Protein AF-A0A5K3F805-F1 (afdb_monomer_lite)

pLDDT: mean 70.62, std 20.14, range [35.72, 97.75]

Radius of gyration: 38.22 Å; chains: 1; bounding box: 56×126×82 Å

InterPro domains:
  IPR011598 Myc-type, basic helix-loop-helix (bHLH) domain [PF00010] (44-95)
  IPR011598 Myc-type, basic helix-loop-helix (bHLH) domain [PS50888] (43-98)
  IPR011598 Myc-type, basic helix-loop-helix (bHLH) domain [SM00353] (49-104)
  IPR036638 Helix-loop-helix DNA-binding domain superfamily [G3DSA:4.10.280.10] (37-101)
  IPR036638 Helix-loop-helix DNA-binding domain superfamily [SSF47459] (42-98)
  IPR050370 Hairy and Enhancer of Split/HEY-related [PTHR10985] (42-199)

Sequence (206 aa):
MTQKQEPVPMRPYCGSHPRQCIDQNPLRGRMRIRNGTDDSSRLRKITKPLMEKKRRERINMALEALKRFVAEPILKEGAQKLEKADILDLTVKYVYSCARRNSTAAATWPSQAPWLSFLAGYAACEANLHSLLVAAAGASRPQAGLSPREMSLLVALDGRKNAAATSFLAALAAPSTSQTTPPAAHLQSEGEPTHPPQPPRVWRPW

Secondary structure (DSSP, 8-state):
-----------------------------------TTHHHHHHHHHHHHHHHHHHHHHHHHHHHHHIIIIIHHHHTTSGGG--HHHHHHHHHHHHHHHHHHGGGT--SSTTS-HHHHHHHHHHHHHHHHHHHHHHHHHHH-TT----HHHHHHHHHHHHHHHHHHHHHHHHHHS---------------------PPPPP------

Foldseek 3Di:
DDDDDDDDDDDDDDDDDDDDDDDDDPPPPPDDDDDDDVVVVVCCVPVVVVVVVVVVVVVVVVLVVLLVVQVCVPPVVCSVVDDSVRSVVSSVVVVVVVCVVCVVVNPPDPPPDPLVVVLVVLVVVLVVLLVVQQVVCCVVPVPDDHDPVSVVVSVVSVVVSVVVSVVVVVVVVPPPPPPPDDPPDDDDDDDDDDDDDDDDDDDDDD

Organism: Mesocestoides corti (NCBI:txid53468)

Structure (mmCIF, N/CA/C/O backbone):
data_AF-A0A5K3F805-F1
#
_entry.id   AF-A0A5K3F805-F1
#
loop_
_atom_site.group_PDB
_atom_site.id
_atom_site.type_symbol
_atom_site.label_atom_id
_atom_site.label_alt_id
_atom_site.label_comp_id
_atom_site.label_asym_id
_atom_site.label_entity_id
_atom_site.label_seq_id
_atom_site.pdbx_PDB_ins_code
_atom_site.Cartn_x
_atom_site.Cartn_y
_atom_site.Cartn_z
_atom_site.occupancy
_atom_site.B_iso_or_equiv
_atom_site.auth_seq_id
_atom_site.auth_comp_id
_atom_site.auth_asym_id
_atom_site.auth_atom_id
_atom_site.pdbx_PDB_model_num
ATOM 1 N N . MET A 1 1 ? 27.949 -83.414 -43.153 1.00 38.84 1 MET A N 1
ATOM 2 C CA . MET A 1 1 ? 28.903 -83.690 -42.061 1.00 38.84 1 MET A CA 1
ATOM 3 C C . MET A 1 1 ? 28.488 -82.885 -40.847 1.00 38.84 1 MET A C 1
ATOM 5 O O . MET A 1 1 ? 28.142 -81.720 -40.963 1.00 38.84 1 MET A O 1
ATOM 9 N N . THR A 1 2 ? 28.403 -83.594 -39.736 1.00 40.25 2 THR A N 1
ATOM 10 C CA . THR A 1 2 ? 27.930 -83.229 -38.399 1.00 40.25 2 THR A CA 1
ATOM 11 C C . THR A 1 2 ? 28.841 -82.250 -37.655 1.00 40.25 2 THR A C 1
ATOM 13 O O . THR A 1 2 ? 30.053 -82.395 -37.767 1.00 40.25 2 THR A O 1
ATOM 16 N N . GLN A 1 3 ? 28.247 -81.394 -36.812 1.00 44.69 3 GLN A N 1
ATOM 17 C CA . GLN A 1 3 ? 28.584 -81.081 -35.397 1.00 44.69 3 GLN A CA 1
ATOM 18 C C . GLN A 1 3 ? 28.165 -79.625 -35.104 1.00 44.69 3 GLN A C 1
ATOM 20 O O . GLN A 1 3 ? 28.639 -78.713 -35.762 1.00 44.69 3 GLN A O 1
ATOM 25 N N . LYS A 1 4 ? 27.136 -79.329 -34.298 1.00 46.50 4 LYS A N 1
ATOM 26 C CA . LYS A 1 4 ? 26.897 -79.626 -32.868 1.00 46.50 4 LYS A CA 1
ATOM 27 C C . LYS A 1 4 ? 27.849 -78.838 -31.957 1.00 46.50 4 LYS A C 1
ATOM 29 O O . LYS A 1 4 ? 28.962 -79.300 -31.743 1.00 46.50 4 LYS A O 1
ATOM 34 N N . GLN A 1 5 ? 27.360 -77.732 -31.377 1.00 42.44 5 GLN A N 1
ATOM 35 C CA . GLN A 1 5 ? 27.497 -77.426 -29.939 1.00 42.44 5 GLN A CA 1
ATOM 36 C C . GLN A 1 5 ? 26.723 -76.159 -29.511 1.00 42.44 5 GLN A C 1
ATOM 38 O O . GLN A 1 5 ? 27.076 -75.037 -29.854 1.00 42.44 5 GLN A O 1
ATOM 43 N N . GLU A 1 6 ? 25.655 -76.399 -28.747 1.00 43.28 6 GLU A N 1
ATOM 44 C CA . GLU A 1 6 ? 25.138 -75.574 -27.636 1.00 43.28 6 GLU A CA 1
ATOM 45 C C . GLU A 1 6 ? 26.118 -75.646 -26.426 1.00 43.28 6 GLU A C 1
ATOM 47 O O . GLU A 1 6 ? 26.941 -76.570 -26.450 1.00 43.28 6 GLU A O 1
ATOM 52 N N . PRO A 1 7 ? 26.071 -74.787 -25.363 1.00 53.38 7 PRO A N 1
ATOM 53 C CA . PRO A 1 7 ? 24.845 -74.429 -24.625 1.00 53.38 7 PRO A CA 1
ATOM 54 C C . PRO A 1 7 ? 24.727 -73.013 -23.996 1.00 53.38 7 PRO A C 1
ATOM 56 O O . PRO A 1 7 ? 25.649 -72.204 -23.941 1.00 53.38 7 PRO A O 1
ATOM 59 N N . VAL A 1 8 ? 23.511 -72.786 -23.492 1.00 54.72 8 VAL A N 1
ATOM 60 C CA . VAL A 1 8 ? 22.912 -71.641 -22.777 1.00 54.72 8 VAL A CA 1
ATOM 61 C C . VAL A 1 8 ? 23.551 -71.385 -21.393 1.00 54.72 8 VAL A C 1
ATOM 63 O O . VAL A 1 8 ? 23.964 -72.332 -20.724 1.00 54.72 8 VAL A O 1
ATOM 66 N N . PRO A 1 9 ? 23.548 -70.130 -20.894 1.00 50.88 9 PRO A N 1
ATOM 67 C CA . PRO A 1 9 ? 22.751 -69.855 -19.695 1.00 50.88 9 PRO A CA 1
ATOM 68 C C . PRO A 1 9 ? 21.932 -68.556 -19.787 1.00 50.88 9 PRO A C 1
ATOM 70 O O . PRO A 1 9 ? 22.240 -67.611 -20.507 1.00 50.88 9 PRO A O 1
ATOM 73 N N . MET A 1 10 ? 20.832 -68.558 -19.044 1.00 48.97 10 MET A N 1
ATOM 74 C CA . MET A 1 10 ? 19.689 -67.656 -19.140 1.00 48.97 10 MET A CA 1
ATOM 75 C C . MET A 1 10 ? 19.654 -66.680 -17.946 1.00 48.97 10 MET A C 1
ATOM 77 O O . MET A 1 10 ? 19.945 -67.104 -16.828 1.00 48.97 10 MET A O 1
ATOM 81 N N . ARG A 1 11 ? 19.121 -65.465 -18.201 1.00 45.91 11 ARG A N 1
ATOM 82 C CA . ARG A 1 11 ? 18.519 -64.436 -17.292 1.00 45.91 11 ARG A CA 1
ATOM 83 C C . ARG A 1 11 ? 19.427 -63.293 -16.772 1.00 45.91 11 ARG A C 1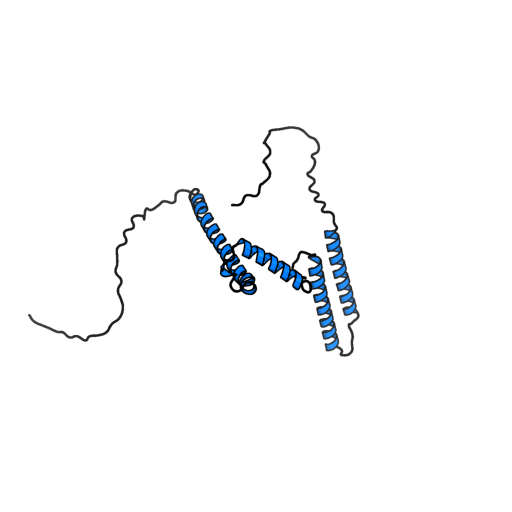
ATOM 85 O O . ARG A 1 11 ? 20.625 -63.513 -16.657 1.00 45.91 11 ARG A O 1
ATOM 92 N N . PRO A 1 12 ? 18.876 -62.126 -16.326 1.00 47.75 12 PRO A N 1
ATOM 93 C CA . PRO A 1 12 ? 17.517 -61.549 -16.481 1.00 47.75 12 PRO A CA 1
ATOM 94 C C . PRO A 1 12 ? 17.460 -60.059 -16.957 1.00 47.75 12 PRO A C 1
ATOM 96 O O . PRO A 1 12 ? 18.369 -59.279 -16.722 1.00 47.75 12 PRO A O 1
ATOM 99 N N . TYR A 1 13 ? 16.323 -59.690 -17.570 1.00 43.56 13 TYR A N 1
ATOM 100 C CA . TYR A 1 13 ? 15.553 -58.418 -17.524 1.00 43.56 13 TYR A CA 1
ATOM 101 C C . TYR A 1 13 ? 16.252 -57.041 -17.358 1.00 43.56 13 TYR A C 1
ATOM 103 O O . TYR A 1 13 ? 16.836 -56.784 -16.314 1.00 43.56 13 TYR A O 1
ATOM 111 N N . CYS A 1 14 ? 16.014 -56.091 -18.284 1.00 39.03 14 CYS A N 1
ATOM 112 C CA . CYS A 1 14 ? 15.266 -54.825 -18.060 1.00 39.03 14 CYS A CA 1
ATOM 113 C C . CYS A 1 14 ? 15.303 -53.916 -19.316 1.00 39.03 14 CYS A C 1
ATOM 115 O O . CYS A 1 14 ? 16.359 -53.771 -19.923 1.00 39.03 14 CYS A O 1
ATOM 117 N N . GLY A 1 15 ? 14.194 -53.242 -19.662 1.00 38.91 15 GLY A N 1
ATOM 118 C CA . GLY A 1 15 ? 14.249 -51.983 -20.435 1.00 38.91 15 GLY A CA 1
ATOM 119 C C . GLY A 1 15 ? 13.572 -51.933 -21.815 1.00 38.91 15 GLY A C 1
ATOM 120 O O . GLY A 1 15 ? 14.238 -51.821 -22.833 1.00 38.91 15 GLY A O 1
ATOM 121 N N . SER A 1 16 ? 12.240 -51.973 -21.820 1.00 44.97 16 SER A N 1
ATOM 122 C CA . SER A 1 16 ? 11.324 -51.059 -22.536 1.00 44.97 16 SER A CA 1
ATOM 123 C C . SER A 1 16 ? 11.685 -50.506 -23.939 1.00 44.97 16 SER A C 1
ATOM 125 O O . SER A 1 16 ? 12.536 -49.635 -24.094 1.00 44.97 16 SER A O 1
ATOM 127 N N . HIS A 1 17 ? 10.885 -50.906 -24.938 1.00 48.09 17 HIS A N 1
ATOM 128 C CA . HIS A 1 17 ? 10.713 -50.280 -26.265 1.00 48.09 17 HIS A CA 1
ATOM 129 C C . HIS A 1 17 ? 10.427 -48.760 -26.223 1.00 48.09 17 HIS A C 1
ATOM 131 O O . HIS A 1 17 ? 9.827 -48.276 -25.262 1.00 48.09 17 HIS A O 1
ATOM 137 N N . PRO A 1 18 ? 10.692 -48.030 -27.329 1.00 48.59 18 PRO A N 1
ATOM 138 C CA . PRO A 1 18 ? 9.558 -47.629 -28.172 1.00 48.59 18 PRO A CA 1
ATOM 139 C C . PRO A 1 18 ? 9.809 -47.642 -29.694 1.00 48.59 18 PRO A C 1
ATOM 141 O O . PRO A 1 18 ? 10.924 -47.557 -30.202 1.00 48.59 18 PRO A O 1
ATOM 144 N N . ARG A 1 19 ? 8.681 -47.757 -30.398 1.00 40.97 19 ARG A N 1
ATOM 145 C CA . ARG A 1 19 ? 8.472 -47.860 -31.845 1.00 40.97 19 ARG A CA 1
ATOM 146 C C . ARG A 1 19 ? 8.862 -46.594 -32.619 1.00 40.97 19 ARG A C 1
ATOM 148 O O . ARG A 1 19 ? 8.491 -45.491 -32.230 1.00 40.97 19 ARG A O 1
ATOM 155 N N . GLN A 1 20 ? 9.473 -46.785 -33.790 1.00 42.00 20 GLN A N 1
ATOM 156 C CA . GLN A 1 20 ? 9.472 -45.817 -34.891 1.00 42.00 20 GLN A CA 1
ATOM 157 C C . GLN A 1 20 ? 8.111 -45.866 -35.602 1.00 42.00 20 GLN A C 1
ATOM 159 O O . GLN A 1 20 ? 7.812 -46.826 -36.310 1.00 42.00 20 GLN A O 1
ATOM 164 N N . CYS A 1 21 ? 7.294 -44.829 -35.416 1.00 40.47 21 CYS A N 1
ATOM 165 C CA . CYS A 1 21 ? 6.228 -44.480 -36.349 1.00 40.47 21 CYS A CA 1
ATOM 166 C C . CYS A 1 21 ? 6.719 -43.308 -37.201 1.00 40.47 21 CYS A C 1
ATOM 168 O O . CYS A 1 21 ? 7.140 -42.277 -36.682 1.00 40.47 21 CYS A O 1
ATOM 170 N N . ILE A 1 22 ? 6.698 -43.528 -38.511 1.00 47.19 22 ILE A N 1
ATOM 171 C CA . ILE A 1 22 ? 7.026 -42.580 -39.571 1.00 47.19 22 ILE A CA 1
ATOM 172 C C . ILE A 1 22 ? 5.955 -41.483 -39.557 1.00 47.19 22 ILE A C 1
ATOM 174 O O . ILE A 1 22 ? 4.785 -41.752 -39.823 1.00 47.19 22 ILE A O 1
ATOM 178 N N . ASP A 1 23 ? 6.360 -40.267 -39.198 1.00 44.81 23 ASP A N 1
ATOM 179 C CA . ASP A 1 23 ? 5.501 -39.085 -39.155 1.00 44.81 23 ASP A CA 1
ATOM 180 C C . ASP A 1 23 ? 5.283 -38.551 -40.580 1.00 44.81 23 ASP A C 1
ATOM 182 O O . ASP A 1 23 ? 6.214 -38.111 -41.264 1.00 44.81 23 ASP A O 1
ATOM 186 N N . GLN A 1 24 ? 4.036 -38.635 -41.043 1.00 47.47 24 GLN A N 1
ATOM 187 C CA . GLN A 1 24 ? 3.550 -37.892 -42.195 1.00 47.47 24 GLN A CA 1
ATOM 188 C C . GLN A 1 24 ? 3.343 -36.431 -41.780 1.00 47.47 24 GLN A C 1
ATOM 190 O O . GLN A 1 24 ? 2.307 -36.085 -41.218 1.00 47.47 24 GLN A O 1
ATOM 195 N N . ASN A 1 25 ? 4.268 -35.543 -42.150 1.00 43.31 25 ASN A N 1
ATOM 196 C CA . ASN A 1 25 ? 3.963 -34.114 -42.198 1.00 43.31 25 ASN A CA 1
ATOM 197 C C . ASN A 1 25 ? 4.494 -33.462 -43.493 1.00 43.31 25 ASN A C 1
ATOM 199 O O . ASN A 1 25 ? 5.694 -33.192 -43.607 1.00 43.31 25 ASN A O 1
ATOM 203 N N . PRO A 1 26 ? 3.625 -33.189 -44.488 1.00 50.78 26 PRO A N 1
ATOM 204 C CA . PRO A 1 26 ? 4.018 -32.704 -45.810 1.00 50.78 26 PRO A CA 1
ATOM 205 C C . PRO A 1 26 ? 4.204 -31.174 -45.894 1.00 50.78 26 PRO A C 1
ATOM 207 O O . PRO A 1 26 ? 3.938 -30.581 -46.935 1.00 50.78 26 PRO A O 1
ATOM 210 N N . LEU A 1 27 ? 4.692 -30.504 -44.841 1.00 49.94 27 LEU A N 1
ATOM 211 C CA . LEU A 1 27 ? 4.903 -29.043 -44.846 1.00 49.94 27 LEU A CA 1
ATOM 212 C C . LEU A 1 27 ? 6.337 -28.595 -44.512 1.00 49.94 27 LEU A C 1
ATOM 214 O O . LEU A 1 27 ? 6.554 -27.484 -44.033 1.00 49.94 27 LEU A O 1
ATOM 218 N N . ARG A 1 28 ? 7.358 -29.383 -44.878 1.00 52.44 28 ARG A N 1
ATOM 219 C CA . ARG A 1 28 ? 8.703 -28.828 -45.153 1.00 52.44 28 ARG A CA 1
ATOM 220 C C . ARG A 1 28 ? 8.775 -28.281 -46.581 1.00 52.44 28 ARG A C 1
ATOM 222 O O . ARG A 1 28 ? 9.604 -28.679 -47.393 1.00 52.44 28 ARG A O 1
ATOM 229 N N . GLY A 1 29 ? 7.906 -27.318 -46.875 1.00 42.56 29 GLY A N 1
ATOM 230 C CA . GLY A 1 29 ? 8.087 -26.410 -47.999 1.00 42.56 29 GLY A CA 1
ATOM 231 C C . GLY A 1 29 ? 9.159 -25.394 -47.623 1.00 42.56 29 GLY A C 1
ATOM 232 O O . GLY A 1 29 ? 8.954 -24.560 -46.747 1.00 42.56 29 GLY A O 1
ATOM 233 N N . ARG A 1 30 ? 10.329 -25.483 -48.258 1.00 56.75 30 ARG A N 1
ATOM 234 C CA . ARG A 1 30 ? 11.439 -24.531 -48.127 1.00 56.75 30 ARG A CA 1
ATOM 235 C C . ARG A 1 30 ? 10.973 -23.133 -48.554 1.00 56.75 30 ARG A C 1
ATOM 237 O O . ARG A 1 30 ? 11.088 -22.762 -49.720 1.00 56.75 30 ARG A O 1
ATOM 244 N N . MET A 1 31 ? 10.432 -22.354 -47.623 1.00 43.72 31 MET A N 1
ATOM 245 C CA . MET A 1 31 ? 10.022 -20.980 -47.884 1.00 43.72 31 MET A CA 1
ATOM 246 C C . MET A 1 31 ? 11.282 -20.113 -47.886 1.00 43.72 31 MET A C 1
ATOM 248 O O . MET A 1 31 ? 11.883 -19.846 -46.848 1.00 43.72 31 MET A O 1
ATOM 252 N N . ARG A 1 32 ? 11.734 -19.721 -49.085 1.00 52.59 32 ARG A N 1
ATOM 253 C CA . ARG A 1 32 ? 12.699 -18.627 -49.236 1.00 52.59 32 ARG A CA 1
ATOM 254 C C . ARG A 1 32 ? 12.107 -17.409 -48.529 1.00 52.59 32 ARG A C 1
ATOM 256 O O . ARG A 1 32 ? 11.051 -16.934 -48.946 1.00 52.59 32 ARG A O 1
ATOM 263 N N . ILE A 1 33 ? 12.774 -16.924 -47.483 1.00 57.56 33 ILE A N 1
ATOM 264 C CA . ILE A 1 33 ? 12.421 -15.672 -46.812 1.00 57.56 33 ILE A CA 1
ATOM 265 C C . ILE A 1 33 ? 12.528 -14.556 -47.854 1.00 57.56 33 ILE A C 1
ATOM 267 O O . ILE A 1 33 ? 13.618 -14.220 -48.313 1.00 57.56 33 ILE A O 1
ATOM 271 N N . ARG A 1 34 ? 11.376 -14.041 -48.290 1.00 52.78 34 ARG A N 1
ATOM 272 C CA . ARG A 1 34 ? 11.258 -12.917 -49.221 1.00 52.78 34 ARG A CA 1
ATOM 273 C C . ARG A 1 34 ? 10.752 -11.714 -48.415 1.00 52.78 34 ARG A C 1
ATOM 275 O O . ARG A 1 34 ? 9.631 -11.738 -47.929 1.00 52.78 34 ARG A O 1
ATOM 282 N N . ASN A 1 35 ? 11.618 -10.712 -48.260 1.00 45.97 35 ASN A N 1
ATOM 283 C CA . ASN A 1 35 ? 11.386 -9.313 -47.864 1.00 45.97 35 ASN A CA 1
ATOM 284 C C . ASN A 1 35 ? 10.385 -8.995 -46.720 1.00 45.97 35 ASN A C 1
ATOM 286 O O . ASN A 1 35 ? 9.222 -8.677 -46.940 1.00 45.97 35 ASN A O 1
ATOM 290 N N . GLY A 1 36 ? 10.901 -8.912 -45.490 1.00 55.03 36 GLY A N 1
ATOM 291 C CA . GLY A 1 36 ? 11.150 -7.631 -44.799 1.00 55.03 36 GLY A CA 1
ATOM 292 C C . GLY A 1 36 ? 10.010 -6.765 -44.234 1.00 55.03 36 GLY A C 1
ATOM 293 O O . GLY A 1 36 ? 10.309 -5.935 -43.380 1.00 55.03 36 GLY A O 1
ATOM 294 N N . THR A 1 37 ? 8.737 -6.904 -44.624 1.00 59.44 37 THR A N 1
ATOM 295 C CA . THR A 1 37 ? 7.692 -5.953 -44.153 1.00 59.44 37 THR A CA 1
ATOM 296 C C . THR A 1 37 ? 6.367 -6.579 -43.697 1.00 59.44 37 THR A C 1
ATOM 298 O O . THR A 1 37 ? 5.751 -6.049 -42.766 1.00 59.44 37 THR A O 1
ATOM 301 N N . ASP A 1 38 ? 5.942 -7.728 -44.239 1.00 57.44 38 ASP A N 1
ATOM 302 C CA . ASP A 1 38 ? 4.677 -8.381 -43.832 1.00 57.44 38 ASP A CA 1
ATOM 303 C C . ASP A 1 38 ? 4.799 -9.160 -42.506 1.00 57.44 38 ASP A C 1
ATOM 305 O O . ASP A 1 38 ? 3.875 -9.173 -41.688 1.00 57.44 38 ASP A O 1
ATOM 309 N N . ASP A 1 39 ? 5.976 -9.724 -42.224 1.00 60.16 39 ASP A N 1
ATOM 310 C CA . ASP A 1 39 ? 6.217 -10.541 -41.026 1.00 60.16 39 ASP A CA 1
ATOM 311 C C . ASP A 1 39 ? 6.084 -9.716 -39.735 1.00 60.16 39 ASP A C 1
ATOM 313 O O . ASP A 1 39 ? 5.465 -10.134 -38.763 1.00 60.16 39 ASP A O 1
ATOM 317 N N . SER A 1 40 ? 6.529 -8.455 -39.758 1.00 61.78 40 SER A N 1
ATOM 318 C CA . SER A 1 40 ? 6.328 -7.513 -38.650 1.00 61.78 40 SER A CA 1
ATOM 319 C C . SER A 1 40 ? 4.846 -7.172 -38.434 1.00 61.78 40 SER A C 1
ATOM 321 O O . SER A 1 40 ? 4.407 -6.935 -37.307 1.00 61.78 40 SER A O 1
ATOM 323 N N . SER A 1 41 ? 4.032 -7.133 -39.495 1.00 63.28 41 SER A N 1
ATOM 324 C CA . SER A 1 41 ? 2.589 -6.871 -39.394 1.00 63.28 41 SER A CA 1
ATOM 325 C C . SER A 1 41 ? 1.853 -8.059 -38.762 1.00 63.28 41 SER A C 1
ATOM 327 O O . SER A 1 41 ? 1.048 -7.869 -37.848 1.00 63.28 41 SER A O 1
ATOM 329 N N . ARG A 1 42 ? 2.184 -9.285 -39.184 1.00 66.00 42 ARG A N 1
ATOM 330 C CA . ARG A 1 42 ? 1.634 -10.539 -38.646 1.00 66.00 42 ARG A CA 1
ATOM 331 C C . ARG A 1 42 ? 2.115 -10.808 -37.226 1.00 66.00 42 ARG A C 1
ATOM 333 O O . ARG A 1 42 ? 1.299 -11.092 -36.353 1.00 66.00 42 ARG A O 1
ATOM 340 N N . LEU A 1 43 ? 3.402 -10.598 -36.960 1.00 61.84 43 LEU A N 1
ATOM 341 C CA . LEU A 1 43 ? 3.976 -10.694 -35.625 1.00 61.84 43 LEU A CA 1
ATOM 342 C C . LEU A 1 43 ? 3.320 -9.686 -34.681 1.00 61.84 43 LEU A C 1
ATOM 344 O O . LEU A 1 43 ? 2.951 -10.065 -33.579 1.00 61.84 43 LEU A O 1
ATOM 348 N N . ARG A 1 44 ? 3.061 -8.438 -35.102 1.00 66.31 44 ARG A N 1
ATOM 349 C CA . ARG A 1 44 ? 2.291 -7.463 -34.300 1.00 66.31 44 ARG A CA 1
ATOM 350 C C . ARG A 1 44 ? 0.838 -7.889 -34.072 1.00 66.31 44 ARG A C 1
ATOM 352 O O . ARG A 1 44 ? 0.320 -7.669 -32.981 1.00 66.31 44 ARG A O 1
ATOM 359 N N . LYS A 1 45 ? 0.186 -8.507 -35.060 1.00 67.56 45 LYS A N 1
ATOM 360 C CA . LYS A 1 45 ? -1.186 -9.038 -34.939 1.00 67.56 45 LYS A CA 1
ATOM 361 C C . LYS A 1 45 ? -1.286 -10.226 -33.975 1.00 67.56 45 LYS A C 1
ATOM 363 O O . LYS A 1 45 ? -2.338 -10.403 -33.380 1.00 67.56 45 LYS A O 1
ATOM 368 N N . ILE A 1 46 ? -0.212 -10.994 -33.782 1.00 67.50 46 ILE A N 1
ATOM 369 C CA . ILE A 1 46 ? -0.175 -12.163 -32.881 1.00 67.50 46 ILE A CA 1
ATOM 370 C C . ILE A 1 46 ? 0.393 -11.800 -31.500 1.00 67.50 46 ILE A C 1
ATOM 372 O O . ILE A 1 46 ? -0.129 -12.216 -30.471 1.00 67.50 46 ILE A O 1
ATOM 376 N N . THR A 1 47 ? 1.434 -10.975 -31.439 1.00 77.62 47 THR A N 1
ATOM 377 C CA . THR A 1 47 ? 2.069 -10.584 -30.170 1.00 77.62 47 THR A CA 1
ATOM 378 C C . THR A 1 47 ? 1.178 -9.678 -29.331 1.00 77.62 47 THR A C 1
ATOM 380 O O . THR A 1 47 ? 1.116 -9.865 -28.122 1.00 77.62 47 THR A O 1
ATOM 383 N N . LYS A 1 48 ? 0.423 -8.752 -29.934 1.00 78.44 48 LYS A N 1
ATOM 384 C CA . LYS A 1 48 ? -0.525 -7.896 -29.199 1.00 78.44 48 LYS A CA 1
ATOM 385 C C . LYS A 1 48 ? -1.587 -8.688 -28.413 1.00 78.44 48 LYS A C 1
ATOM 387 O O . LYS A 1 48 ? -1.686 -8.455 -27.209 1.00 78.44 48 LYS A O 1
ATOM 392 N N . PRO A 1 49 ? -2.343 -9.634 -29.007 1.00 87.38 49 PRO A N 1
ATOM 393 C CA . PRO A 1 49 ? -3.316 -10.421 -28.249 1.00 87.38 49 PRO A CA 1
ATOM 394 C C . PRO A 1 49 ? -2.657 -11.327 -27.201 1.00 87.38 49 PRO A C 1
ATOM 396 O O . PRO A 1 49 ? -3.223 -11.513 -26.126 1.00 87.38 49 PRO A O 1
ATOM 399 N N . LEU A 1 50 ? -1.443 -11.834 -27.449 1.00 86.50 50 LEU A N 1
ATOM 400 C CA . LEU A 1 50 ? -0.685 -12.591 -26.444 1.00 86.50 50 LEU A CA 1
ATOM 401 C C . LEU A 1 50 ? -0.258 -11.717 -25.255 1.00 86.50 50 LEU A C 1
ATOM 403 O O . LEU A 1 50 ? -0.403 -12.124 -24.101 1.00 86.50 50 LEU A O 1
ATOM 407 N N . MET A 1 51 ? 0.222 -10.502 -25.518 1.00 90.88 51 MET A N 1
ATOM 408 C CA . MET A 1 51 ? 0.599 -9.543 -24.479 1.00 90.88 51 MET A CA 1
ATOM 409 C C . MET A 1 51 ? -0.613 -9.086 -23.669 1.00 90.88 51 MET A C 1
ATOM 411 O O . MET A 1 51 ? -0.524 -8.999 -22.446 1.00 90.88 51 MET A O 1
ATOM 415 N N . GLU A 1 52 ? -1.757 -8.863 -24.317 1.00 92.31 52 GLU A N 1
ATOM 416 C CA . GLU A 1 52 ? -3.002 -8.531 -23.621 1.00 92.31 52 GLU A CA 1
ATOM 417 C C . GLU A 1 52 ? -3.516 -9.710 -22.788 1.00 92.31 52 GLU A C 1
ATOM 419 O O . GLU A 1 52 ? -3.935 -9.509 -21.650 1.00 92.31 52 GLU A O 1
ATOM 424 N N . LYS A 1 53 ? -3.408 -10.952 -23.279 1.00 93.31 53 LYS A N 1
ATOM 425 C CA . LYS A 1 53 ? -3.715 -12.148 -22.479 1.00 93.31 53 LYS A CA 1
ATOM 426 C C . LYS A 1 53 ? -2.857 -12.197 -21.211 1.00 93.31 53 LYS A C 1
ATOM 428 O O . LYS A 1 53 ? -3.405 -12.319 -20.118 1.00 93.31 53 LYS A O 1
ATOM 433 N N . LYS A 1 54 ? -1.538 -12.007 -21.340 1.00 93.69 54 LYS A N 1
ATOM 434 C CA . LYS A 1 54 ? -0.612 -11.953 -20.195 1.00 93.69 54 LYS A CA 1
ATOM 435 C C . LYS A 1 54 ? -0.924 -10.783 -19.254 1.00 93.69 54 LYS A C 1
ATOM 437 O O . LYS A 1 54 ? -0.823 -10.919 -18.037 1.00 93.69 54 LYS A O 1
ATOM 442 N N . ARG A 1 55 ? -1.326 -9.624 -19.785 1.00 96.81 55 ARG A N 1
ATOM 443 C CA . ARG A 1 55 ? -1.749 -8.469 -18.976 1.00 96.81 55 ARG A CA 1
ATOM 444 C C . ARG A 1 55 ? -3.012 -8.783 -18.173 1.00 96.81 55 ARG A C 1
ATOM 446 O O . ARG A 1 55 ? -3.044 -8.508 -16.977 1.00 96.81 55 ARG A O 1
ATOM 453 N N . ARG A 1 56 ? -4.026 -9.379 -18.808 1.00 97.19 56 ARG A N 1
ATOM 454 C CA . ARG A 1 56 ? -5.291 -9.774 -18.166 1.00 97.19 56 ARG A CA 1
ATOM 455 C C . ARG A 1 56 ? -5.078 -10.811 -17.073 1.00 97.19 56 ARG A C 1
ATOM 457 O O . ARG A 1 56 ? -5.668 -10.685 -16.007 1.00 97.19 56 ARG A O 1
ATOM 464 N N . GLU A 1 57 ? -4.208 -11.786 -17.313 1.00 97.31 57 GLU A N 1
ATOM 465 C CA . GLU A 1 57 ? -3.813 -12.774 -16.309 1.00 97.31 57 GLU A CA 1
ATOM 466 C C . GLU A 1 57 ? -3.185 -12.101 -15.086 1.00 97.31 57 GLU A C 1
ATOM 468 O O . GLU A 1 57 ? -3.661 -12.296 -13.972 1.00 97.31 57 GLU A O 1
ATOM 473 N N . ARG A 1 58 ? -2.213 -11.202 -15.293 1.00 97.75 58 ARG A N 1
ATOM 474 C CA . ARG A 1 58 ? -1.618 -10.417 -14.200 1.00 97.75 58 ARG A CA 1
ATOM 475 C C . ARG A 1 58 ? -2.656 -9.625 -13.401 1.00 97.75 58 ARG A C 1
ATOM 477 O O . ARG A 1 58 ? -2.577 -9.593 -12.177 1.00 97.75 58 ARG A O 1
ATOM 484 N N . ILE A 1 59 ? -3.614 -8.984 -14.076 1.00 95.94 59 ILE A N 1
ATOM 485 C CA . ILE A 1 59 ? -4.688 -8.223 -13.415 1.00 95.94 59 ILE A CA 1
ATOM 486 C C . ILE A 1 59 ? -5.571 -9.152 -12.576 1.00 95.94 59 ILE A C 1
ATOM 488 O O . ILE A 1 59 ? -5.878 -8.832 -11.431 1.00 95.94 59 ILE A O 1
ATOM 492 N N . ASN A 1 60 ? -5.961 -10.308 -13.114 1.00 96.69 60 ASN A N 1
ATOM 493 C CA . ASN A 1 60 ? -6.789 -11.261 -12.380 1.00 96.69 60 ASN A CA 1
ATOM 494 C C . ASN A 1 60 ? -6.041 -11.853 -11.174 1.00 96.69 60 ASN A C 1
ATOM 496 O O . ASN A 1 60 ? -6.619 -11.918 -10.094 1.00 96.69 60 ASN A O 1
ATOM 500 N N . MET A 1 61 ? -4.749 -12.180 -11.308 1.00 97.25 61 MET A N 1
ATOM 501 C CA . MET A 1 61 ? -3.919 -12.618 -10.177 1.00 97.25 61 MET A CA 1
ATOM 502 C C . MET A 1 61 ? -3.866 -11.563 -9.066 1.00 97.25 61 MET A C 1
ATOM 504 O O . MET A 1 61 ? -3.981 -11.894 -7.887 1.00 97.25 61 MET A O 1
ATOM 508 N N . ALA A 1 62 ? -3.721 -10.286 -9.434 1.00 96.19 62 ALA A N 1
ATOM 509 C CA . ALA A 1 62 ? -3.736 -9.192 -8.470 1.00 96.19 62 ALA A CA 1
ATOM 510 C C . ALA A 1 62 ? -5.102 -9.057 -7.775 1.00 96.19 62 ALA A C 1
ATOM 512 O O . ALA A 1 62 ? -5.148 -8.889 -6.561 1.00 96.19 62 ALA A O 1
ATOM 513 N N . LEU A 1 63 ? -6.213 -9.183 -8.509 1.00 96.56 63 LEU A N 1
ATOM 514 C CA . LEU A 1 63 ? -7.562 -9.151 -7.928 1.00 96.56 63 LEU A CA 1
ATOM 515 C C . LEU A 1 63 ? -7.811 -10.314 -6.959 1.00 96.56 63 LEU A C 1
ATOM 517 O O . LEU A 1 63 ? -8.400 -10.109 -5.900 1.00 96.56 63 LEU A O 1
ATOM 521 N N . GLU A 1 64 ? -7.335 -11.517 -7.276 1.00 95.94 64 GLU A N 1
ATOM 522 C CA . GLU A 1 64 ? -7.417 -12.647 -6.348 1.00 95.94 64 GLU A CA 1
ATOM 523 C C . GLU A 1 64 ? -6.573 -12.426 -5.091 1.00 95.94 64 GLU A C 1
ATOM 525 O O . GLU A 1 64 ? -7.020 -12.732 -3.988 1.00 95.94 64 GLU A O 1
ATOM 530 N N . ALA A 1 65 ? -5.363 -11.879 -5.235 1.00 95.94 65 ALA A N 1
ATOM 531 C CA . ALA A 1 65 ? -4.534 -11.522 -4.088 1.00 95.94 65 ALA A CA 1
ATOM 532 C C . ALA A 1 65 ? -5.224 -10.470 -3.201 1.00 95.94 65 ALA A C 1
ATOM 534 O O . ALA A 1 65 ? -5.257 -10.629 -1.984 1.00 95.94 65 ALA A O 1
ATOM 535 N N . LEU A 1 66 ? -5.844 -9.442 -3.796 1.00 96.50 66 LEU A N 1
ATOM 536 C CA . LEU A 1 66 ? -6.612 -8.432 -3.056 1.00 96.50 66 LEU A CA 1
ATOM 537 C C . LEU A 1 66 ? -7.794 -9.049 -2.305 1.00 96.50 66 LEU A C 1
ATOM 539 O O . LEU A 1 66 ? -8.007 -8.738 -1.135 1.00 96.50 66 LEU A O 1
ATOM 543 N N . LYS A 1 67 ? -8.525 -9.973 -2.932 1.00 95.19 67 LYS A N 1
ATOM 544 C CA . LYS A 1 67 ? -9.603 -10.721 -2.273 1.00 95.19 67 LYS A CA 1
ATOM 545 C C . LYS A 1 67 ? -9.096 -11.514 -1.062 1.00 95.19 67 LYS A C 1
ATOM 547 O O . LYS A 1 67 ? -9.712 -11.431 -0.003 1.00 95.19 67 LYS A O 1
ATOM 552 N N . ARG A 1 68 ? -7.955 -12.199 -1.179 1.00 94.75 68 ARG A N 1
ATOM 553 C CA . ARG A 1 68 ? -7.335 -12.943 -0.064 1.00 94.75 68 ARG A CA 1
ATOM 554 C C . ARG A 1 68 ? -6.870 -12.034 1.075 1.00 94.75 68 ARG A C 1
ATOM 556 O O . ARG A 1 68 ? -7.099 -12.339 2.236 1.00 94.75 68 ARG A O 1
ATOM 563 N N . PHE A 1 69 ? -6.232 -10.905 0.768 1.00 94.62 69 PHE A N 1
ATOM 564 C CA . PHE A 1 69 ? -5.676 -10.023 1.803 1.00 94.62 69 PHE A CA 1
ATOM 565 C C . PHE A 1 69 ? -6.705 -9.104 2.459 1.00 94.62 69 PHE A C 1
ATOM 567 O O . PHE A 1 69 ? -6.550 -8.757 3.627 1.00 94.62 69 PHE A O 1
ATOM 574 N N . VAL A 1 70 ? -7.734 -8.691 1.719 1.00 93.81 70 VAL A N 1
ATOM 575 C CA . VAL A 1 70 ? -8.710 -7.703 2.192 1.00 93.81 70 VAL A CA 1
ATOM 576 C C . VAL A 1 70 ? -10.065 -8.341 2.472 1.00 93.81 70 VAL A C 1
ATOM 578 O O . VAL A 1 70 ? -10.612 -8.151 3.554 1.00 93.81 70 VAL A O 1
ATOM 581 N N . ALA A 1 71 ? -10.628 -9.098 1.528 1.00 91.56 71 ALA A N 1
ATOM 582 C CA . ALA A 1 71 ? -12.009 -9.567 1.638 1.00 91.56 71 ALA A CA 1
ATOM 583 C C . ALA A 1 71 ? -12.173 -10.776 2.566 1.00 91.56 71 ALA A C 1
ATOM 585 O O . ALA A 1 71 ? -13.092 -10.784 3.382 1.00 91.56 71 ALA A O 1
ATOM 586 N N . GLU A 1 72 ? -11.298 -11.779 2.480 1.00 92.69 72 GLU A N 1
ATOM 587 C CA . GLU A 1 72 ? -11.388 -12.995 3.306 1.00 92.69 72 GLU A CA 1
ATOM 588 C C . GLU A 1 72 ? -11.311 -12.713 4.821 1.00 92.69 72 GLU A C 1
ATOM 590 O O . GLU A 1 72 ? -12.188 -13.197 5.543 1.00 92.69 72 GLU A O 1
ATOM 595 N N . PRO A 1 73 ? -10.381 -11.875 5.330 1.00 91.38 73 PRO A N 1
ATOM 596 C CA . PRO A 1 73 ? -10.312 -11.568 6.760 1.00 91.38 73 PRO A CA 1
ATOM 597 C C . PRO A 1 73 ? -11.537 -10.810 7.287 1.00 91.38 73 PRO A C 1
ATOM 599 O O . PRO A 1 73 ? -11.864 -10.917 8.467 1.00 91.38 73 PRO A O 1
ATOM 602 N N . ILE A 1 74 ? -12.206 -10.036 6.425 1.00 88.62 74 ILE A N 1
ATOM 603 C CA . ILE A 1 74 ? -13.334 -9.174 6.801 1.00 88.62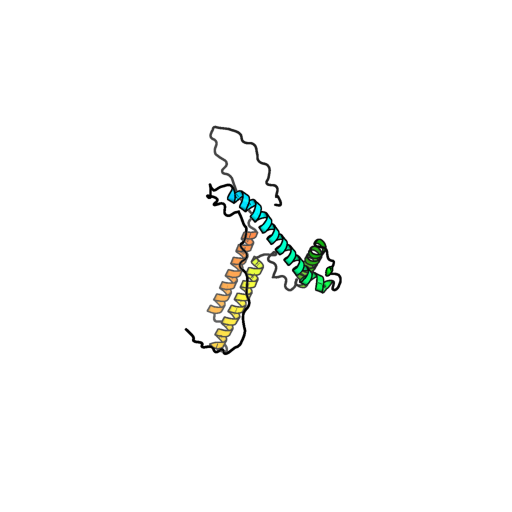 74 ILE A CA 1
ATOM 604 C C . ILE A 1 74 ? -14.668 -9.923 6.693 1.00 88.62 74 ILE A C 1
ATOM 606 O O . ILE A 1 74 ? -15.514 -9.799 7.575 1.00 88.62 74 ILE A O 1
ATOM 610 N N . LEU A 1 75 ? -14.869 -10.693 5.619 1.00 85.88 75 LEU A N 1
ATOM 611 C CA . LEU A 1 75 ? -16.174 -11.251 5.244 1.00 85.88 75 LEU A CA 1
ATOM 612 C C . LEU A 1 75 ? -16.313 -12.760 5.500 1.00 85.88 75 LEU A C 1
ATOM 614 O O . LEU A 1 75 ? -17.426 -13.267 5.371 1.00 85.88 75 LEU A O 1
ATOM 618 N N . LYS A 1 76 ? -15.226 -13.467 5.855 1.00 80.50 76 LYS A N 1
ATOM 619 C CA . LYS A 1 76 ? -15.149 -14.915 6.157 1.00 80.50 76 LYS A CA 1
ATOM 620 C C . LYS A 1 76 ? -15.796 -15.828 5.096 1.00 80.50 76 LYS A C 1
ATOM 622 O O . LYS A 1 76 ? -15.080 -16.374 4.266 1.00 80.50 76 LYS A O 1
ATOM 627 N N . GLU A 1 77 ? -17.122 -15.971 5.068 1.00 78.12 77 GLU A N 1
ATOM 628 C CA . GLU A 1 77 ? -17.855 -16.794 4.085 1.00 78.12 77 GLU A CA 1
ATOM 629 C C . GLU A 1 77 ? -18.326 -16.014 2.840 1.00 78.12 77 GLU A C 1
ATOM 631 O O . GLU A 1 77 ? -18.529 -16.596 1.773 1.00 78.12 77 GLU A O 1
ATOM 636 N N . GLY A 1 78 ? -18.445 -14.683 2.925 1.00 83.56 78 GLY A N 1
ATOM 637 C CA . GLY A 1 78 ? -18.923 -13.840 1.816 1.00 83.56 78 GLY A CA 1
ATOM 638 C C . GLY A 1 78 ? -17.871 -13.542 0.743 1.00 83.56 78 GLY A C 1
ATOM 639 O O . GLY A 1 78 ? -18.209 -13.204 -0.390 1.00 83.56 78 GLY A O 1
ATOM 640 N N . ALA A 1 79 ? -16.586 -13.714 1.068 1.00 84.31 79 ALA A N 1
ATOM 641 C CA . ALA A 1 79 ? -15.483 -13.340 0.186 1.00 84.31 79 ALA A CA 1
ATOM 642 C C . ALA A 1 79 ? -15.495 -14.115 -1.141 1.00 84.31 79 ALA A C 1
ATOM 644 O O . ALA A 1 79 ? -15.140 -13.566 -2.185 1.00 84.31 79 ALA A O 1
ATOM 645 N N . GLN A 1 80 ? -15.945 -15.376 -1.138 1.00 84.94 80 GLN A N 1
ATOM 646 C CA . GLN A 1 80 ? -15.912 -16.233 -2.325 1.00 84.94 80 GLN A CA 1
ATOM 647 C C . GLN A 1 80 ? -16.822 -15.745 -3.462 1.00 84.94 80 GLN A C 1
ATOM 649 O O . GLN A 1 80 ? -16.470 -15.941 -4.624 1.00 84.94 80 GLN A O 1
ATOM 654 N N . LYS A 1 81 ? -17.911 -15.034 -3.147 1.00 88.62 81 LYS A N 1
ATOM 655 C CA . LYS A 1 81 ? -18.921 -14.576 -4.117 1.00 88.62 81 LYS A CA 1
ATOM 656 C C . LYS A 1 81 ? -18.778 -13.108 -4.537 1.00 88.62 81 LYS A C 1
ATOM 658 O O . LYS A 1 81 ? -19.632 -12.616 -5.261 1.00 88.62 81 LYS A O 1
ATOM 663 N N . LEU A 1 82 ? -17.728 -12.415 -4.092 1.00 90.06 82 LEU A N 1
ATOM 664 C CA . LEU A 1 82 ? -17.539 -10.996 -4.398 1.00 90.06 82 LEU A CA 1
ATOM 665 C C . LEU A 1 82 ? -17.327 -10.739 -5.896 1.00 90.06 82 LEU A C 1
ATOM 667 O O . LEU A 1 82 ? -16.480 -11.383 -6.528 1.00 90.06 82 LEU A O 1
ATOM 671 N N . GLU A 1 83 ? -18.038 -9.747 -6.433 1.00 93.62 83 GLU A N 1
ATOM 672 C CA . GLU A 1 83 ? -17.814 -9.256 -7.788 1.00 93.62 83 GLU A CA 1
ATOM 673 C C . GLU A 1 83 ? -16.529 -8.420 -7.875 1.00 93.62 83 GLU A C 1
ATOM 675 O O . GLU A 1 83 ? -15.971 -7.963 -6.876 1.00 93.62 83 GLU A O 1
ATOM 680 N N . LYS A 1 84 ? -16.032 -8.178 -9.096 1.00 94.38 84 LYS A N 1
ATOM 681 C CA . LYS A 1 84 ? -14.800 -7.391 -9.286 1.00 94.38 84 LYS A CA 1
ATOM 682 C C . LYS A 1 84 ? -14.936 -5.957 -8.771 1.00 94.38 84 LYS A C 1
ATOM 684 O O . LYS A 1 84 ? -13.965 -5.430 -8.235 1.00 94.38 84 LYS A O 1
ATOM 689 N N . ALA A 1 85 ? -16.109 -5.345 -8.940 1.00 96.31 85 ALA A N 1
ATOM 690 C CA . ALA A 1 85 ? -16.384 -4.004 -8.432 1.00 96.31 85 ALA A CA 1
ATOM 691 C C . ALA A 1 85 ? -16.352 -3.985 -6.897 1.00 96.31 85 ALA A C 1
ATOM 693 O O . ALA A 1 85 ? -15.644 -3.167 -6.317 1.00 96.31 85 ALA A O 1
ATOM 694 N N . ASP A 1 86 ? -16.990 -4.964 -6.252 1.00 94.62 86 ASP A N 1
ATOM 695 C CA . ASP A 1 86 ? -17.017 -5.077 -4.791 1.00 94.62 86 ASP A CA 1
ATOM 696 C C . ASP A 1 86 ? -15.624 -5.282 -4.184 1.00 94.62 86 ASP A C 1
ATOM 698 O O . ASP A 1 86 ? -15.312 -4.700 -3.145 1.00 94.62 86 ASP A O 1
ATOM 702 N N . ILE A 1 87 ? -14.757 -6.079 -4.829 1.00 94.81 87 ILE A N 1
ATOM 703 C CA . ILE A 1 87 ? -13.362 -6.260 -4.382 1.00 94.81 87 ILE A CA 1
ATOM 704 C C . ILE A 1 87 ? -12.640 -4.910 -4.362 1.00 94.81 87 ILE A C 1
ATOM 706 O O . ILE A 1 87 ? -11.927 -4.604 -3.402 1.00 94.81 87 ILE A O 1
ATOM 710 N N . LEU A 1 88 ? -12.817 -4.100 -5.408 1.00 97.62 88 LEU A N 1
ATOM 711 C CA . LEU A 1 88 ? -12.187 -2.786 -5.510 1.00 97.62 88 LEU A CA 1
ATOM 712 C C . LEU A 1 88 ? -12.766 -1.815 -4.476 1.00 97.62 88 LEU A C 1
ATOM 714 O O . LEU A 1 88 ? -11.996 -1.193 -3.745 1.00 97.62 88 LEU A O 1
ATOM 718 N N . ASP A 1 89 ? -14.087 -1.753 -4.335 1.00 95.75 89 ASP A N 1
ATOM 719 C CA . ASP A 1 89 ? -14.763 -0.879 -3.372 1.00 95.75 89 ASP A CA 1
ATOM 720 C C . ASP A 1 89 ? -14.389 -1.199 -1.921 1.00 95.75 89 ASP A C 1
ATOM 722 O O . ASP A 1 89 ? -14.074 -0.300 -1.132 1.00 95.75 89 ASP A O 1
ATOM 726 N N . LEU A 1 90 ? -14.381 -2.485 -1.556 1.00 95.50 90 LEU A N 1
ATOM 727 C CA . LEU A 1 90 ? -13.956 -2.937 -0.233 1.00 95.50 90 LEU A CA 1
ATOM 728 C C . LEU A 1 90 ? -12.487 -2.571 0.019 1.00 95.50 90 LEU A C 1
ATOM 730 O O . LEU A 1 90 ? -12.148 -2.084 1.098 1.00 95.50 90 LEU A O 1
ATOM 734 N N . THR A 1 91 ? -11.624 -2.756 -0.984 1.00 96.25 91 THR A N 1
ATOM 735 C CA . THR A 1 91 ? -10.197 -2.414 -0.896 1.00 96.25 91 THR A CA 1
ATOM 736 C C . THR A 1 91 ? -9.993 -0.921 -0.683 1.00 96.25 91 THR A C 1
ATOM 738 O O . THR A 1 91 ? -9.216 -0.534 0.188 1.00 96.25 91 THR A O 1
ATOM 741 N N . VAL A 1 92 ? -10.717 -0.067 -1.407 1.00 95.81 92 VAL A N 1
ATOM 742 C CA . VAL A 1 92 ? -10.642 1.389 -1.230 1.00 95.81 92 VAL A CA 1
ATOM 743 C C . VAL A 1 92 ? -11.052 1.772 0.194 1.00 95.81 92 VAL A C 1
ATOM 745 O O . VAL A 1 92 ? -10.295 2.451 0.890 1.00 95.81 92 VAL A O 1
ATOM 748 N N . LYS A 1 93 ? -12.193 1.267 0.684 1.00 93.44 93 LYS A N 1
ATOM 749 C CA . LYS A 1 93 ? -12.655 1.499 2.067 1.00 93.44 93 LYS A CA 1
ATOM 750 C C . LYS A 1 93 ? -11.643 1.010 3.105 1.00 93.44 93 LYS A C 1
ATOM 752 O O . LYS A 1 93 ? -11.410 1.695 4.104 1.00 93.44 93 LYS A O 1
ATOM 757 N N . TYR A 1 94 ? -11.019 -0.143 2.869 1.00 92.75 94 TYR A N 1
ATOM 758 C CA . TYR A 1 94 ? -9.981 -0.697 3.734 1.00 92.75 94 TYR A CA 1
ATOM 759 C C . TYR A 1 94 ? -8.740 0.201 3.774 1.00 92.75 94 TYR A C 1
ATOM 761 O O . TYR A 1 94 ? -8.278 0.536 4.863 1.00 92.75 94 TYR A O 1
ATOM 769 N N . VAL A 1 95 ? -8.242 0.662 2.622 1.00 93.19 95 VAL A N 1
ATOM 770 C CA . VAL A 1 95 ? -7.080 1.563 2.533 1.00 93.19 95 VAL A CA 1
ATOM 771 C C . VAL A 1 95 ? -7.350 2.892 3.237 1.00 93.19 95 VAL A C 1
ATOM 773 O O . VAL A 1 95 ? -6.524 3.321 4.043 1.00 93.19 95 VAL A O 1
ATOM 776 N N . TYR A 1 96 ? -8.517 3.509 3.024 1.00 88.19 96 TYR A N 1
ATOM 777 C CA . TYR A 1 96 ? -8.909 4.727 3.746 1.00 88.19 96 TYR A CA 1
ATOM 778 C C . TYR A 1 96 ? -8.976 4.503 5.260 1.00 88.19 96 TYR A C 1
ATOM 780 O O . TYR A 1 96 ? -8.486 5.317 6.045 1.00 88.19 96 TYR A O 1
ATOM 788 N N . SER A 1 97 ? -9.544 3.373 5.680 1.00 86.38 97 SER A N 1
ATOM 789 C CA . SER A 1 97 ? -9.647 3.012 7.095 1.00 86.38 97 SER A CA 1
ATOM 790 C C . SER A 1 97 ? -8.271 2.756 7.719 1.00 86.38 97 SER A C 1
ATOM 792 O O . SER A 1 97 ? -8.021 3.177 8.846 1.00 86.38 97 SER A O 1
ATOM 794 N N . CYS A 1 98 ? -7.356 2.106 6.992 1.00 86.25 98 CYS A N 1
ATOM 795 C CA . CYS A 1 98 ? -5.956 1.936 7.380 1.00 86.25 98 CYS A CA 1
ATOM 796 C C . CYS A 1 98 ? -5.240 3.281 7.504 1.00 86.25 98 CYS A C 1
ATOM 798 O O . CYS A 1 98 ? -4.599 3.516 8.520 1.00 86.25 98 CYS A O 1
ATOM 800 N N . ALA A 1 99 ? -5.380 4.179 6.527 1.00 81.12 99 ALA A N 1
ATOM 801 C CA . ALA A 1 99 ? -4.758 5.502 6.560 1.00 81.12 99 ALA A CA 1
ATOM 802 C C . ALA A 1 99 ? -5.244 6.342 7.755 1.00 81.12 99 ALA A C 1
ATOM 804 O O . ALA A 1 99 ? -4.446 7.017 8.406 1.00 81.12 99 ALA A O 1
ATOM 805 N N . ARG A 1 100 ? -6.536 6.252 8.098 1.00 79.81 100 ARG A N 1
ATOM 806 C CA . ARG A 1 100 ? -7.116 6.950 9.255 1.00 79.81 100 ARG A CA 1
ATOM 807 C C . ARG A 1 100 ? -6.661 6.360 10.592 1.00 79.81 100 ARG A C 1
ATOM 809 O O . ARG A 1 100 ? -6.308 7.104 11.499 1.00 79.81 100 ARG A O 1
ATOM 816 N N . ARG A 1 101 ? -6.624 5.028 10.714 1.00 78.44 101 ARG A N 1
ATOM 817 C CA . ARG A 1 101 ? -6.097 4.342 11.912 1.00 78.44 101 ARG A CA 1
ATOM 818 C C . ARG A 1 101 ? -4.602 4.578 12.093 1.00 78.44 101 ARG A C 1
ATOM 820 O O . ARG A 1 101 ? -4.144 4.783 13.207 1.00 78.44 101 ARG A O 1
ATOM 827 N N . ASN A 1 102 ? -3.870 4.613 10.988 1.00 63.88 102 ASN A N 1
ATOM 828 C CA . ASN A 1 102 ? -2.457 4.934 10.961 1.00 63.88 102 ASN A CA 1
ATOM 829 C C . ASN A 1 102 ? -2.226 6.444 10.881 1.00 63.88 102 ASN A C 1
ATOM 831 O O . ASN A 1 102 ? -1.116 6.815 10.570 1.00 63.88 102 ASN A O 1
ATOM 835 N N . SER A 1 103 ? -3.182 7.345 11.144 1.00 55.12 103 SER A N 1
ATOM 836 C CA . SER A 1 103 ? -2.910 8.798 11.119 1.00 55.12 103 SER A CA 1
ATOM 837 C C . SER A 1 103 ? -1.957 9.268 12.229 1.00 55.12 103 SER A C 1
ATOM 839 O O . SER A 1 103 ? -1.398 10.352 12.130 1.00 55.12 103 SER A O 1
ATOM 841 N N . THR A 1 104 ? -1.673 8.425 13.225 1.00 52.53 104 THR A N 1
ATOM 842 C CA . THR A 1 104 ? -0.529 8.587 14.143 1.00 52.53 104 THR A CA 1
ATOM 843 C C . THR A 1 104 ? 0.803 8.084 13.557 1.00 52.53 104 THR A C 1
ATOM 845 O O . THR A 1 104 ? 1.862 8.405 14.080 1.00 52.53 104 THR A O 1
ATOM 848 N N . ALA A 1 105 ? 0.765 7.341 12.449 1.00 52.72 105 ALA A N 1
ATOM 849 C CA . ALA A 1 105 ? 1.895 6.786 11.695 1.00 52.72 105 ALA A CA 1
ATOM 850 C C . ALA A 1 105 ? 1.893 7.189 10.195 1.00 52.72 105 ALA A C 1
ATOM 852 O O . ALA A 1 105 ? 2.664 6.647 9.405 1.00 52.72 105 ALA A O 1
ATOM 853 N N . ALA A 1 106 ? 1.044 8.137 9.769 1.00 49.12 106 ALA A N 1
ATOM 854 C CA . ALA A 1 106 ? 0.772 8.490 8.368 1.00 49.12 106 ALA A CA 1
ATOM 855 C C . ALA A 1 106 ? 1.835 9.427 7.781 1.00 49.12 106 ALA A C 1
ATOM 857 O O . ALA A 1 106 ? 1.552 10.266 6.933 1.00 49.12 106 ALA A O 1
ATOM 858 N N . ALA A 1 107 ? 3.083 9.232 8.194 1.00 53.78 107 ALA A N 1
ATOM 859 C CA . ALA A 1 107 ? 4.249 9.794 7.535 1.00 53.78 107 ALA A CA 1
ATOM 860 C C . ALA A 1 107 ? 4.644 9.007 6.264 1.00 53.78 107 ALA A C 1
ATOM 862 O O . ALA A 1 107 ? 5.644 9.337 5.635 1.00 53.78 107 ALA A O 1
ATOM 863 N N . THR A 1 108 ? 3.910 7.953 5.875 1.00 49.44 108 THR A N 1
ATOM 864 C CA . THR A 1 108 ? 4.367 7.000 4.838 1.00 49.44 108 THR A CA 1
ATOM 865 C C . THR A 1 108 ? 3.638 7.067 3.486 1.00 49.44 108 THR A C 1
ATOM 867 O O . THR A 1 108 ? 3.955 6.274 2.605 1.00 49.44 108 THR A O 1
ATOM 870 N N . TRP A 1 109 ? 2.720 8.016 3.256 1.00 44.31 109 TRP A N 1
ATOM 871 C CA . TRP A 1 109 ? 2.266 8.355 1.893 1.00 44.31 109 TRP A CA 1
ATOM 872 C C . TRP A 1 109 ? 2.813 9.732 1.481 1.00 44.31 109 TRP A C 1
ATOM 874 O O . TRP A 1 109 ? 2.462 10.731 2.114 1.00 44.31 109 TRP A O 1
ATOM 884 N N . PRO A 1 110 ? 3.635 9.834 0.416 1.00 47.06 110 PRO A N 1
ATOM 885 C CA . PRO A 1 110 ? 4.233 11.091 -0.013 1.00 47.06 110 PRO A CA 1
ATOM 886 C C . PRO A 1 110 ? 3.218 11.873 -0.855 1.00 47.06 110 PRO A C 1
ATOM 888 O O . PRO A 1 110 ? 3.313 11.935 -2.074 1.00 47.06 110 PRO A O 1
ATOM 891 N N . SER A 1 111 ? 2.196 12.439 -0.217 1.00 55.66 111 SER A N 1
ATOM 892 C CA . SER A 1 111 ? 1.327 13.434 -0.865 1.00 55.66 111 SER A CA 1
ATOM 893 C C . SER A 1 111 ? 1.077 14.670 -0.007 1.00 55.66 111 SER A C 1
ATOM 895 O O . SER A 1 111 ? 0.623 15.679 -0.540 1.00 55.66 111 SER A O 1
ATOM 897 N N . GLN A 1 112 ? 1.424 14.657 1.279 1.00 55.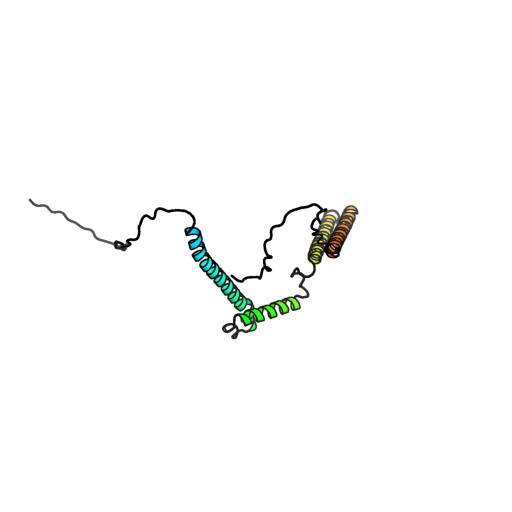84 112 GLN A N 1
ATOM 898 C CA . GLN A 1 112 ? 1.609 15.896 2.024 1.00 55.84 112 GLN A CA 1
ATOM 899 C C . GLN A 1 112 ? 3.105 16.151 2.121 1.00 55.84 112 GLN A C 1
ATOM 901 O O . GLN A 1 112 ? 3.792 15.591 2.963 1.00 55.84 112 GLN A O 1
ATOM 906 N N . ALA A 1 113 ? 3.591 16.996 1.210 1.00 66.69 113 ALA A N 1
ATOM 907 C CA . ALA A 1 113 ? 4.875 17.673 1.314 1.00 66.69 113 ALA A CA 1
ATOM 908 C C . ALA A 1 113 ? 6.133 16.767 1.373 1.00 66.69 113 ALA A C 1
ATOM 910 O O . ALA A 1 113 ? 6.614 16.434 2.454 1.00 66.69 113 ALA A O 1
ATOM 911 N N . PRO A 1 114 ? 6.780 16.486 0.223 1.00 71.56 114 PRO A N 1
ATOM 912 C CA . PRO A 1 114 ? 8.104 15.846 0.166 1.00 71.56 114 PRO A CA 1
ATOM 913 C C . PRO A 1 114 ? 9.174 16.496 1.072 1.00 71.56 114 PRO A C 1
ATOM 915 O O . PRO A 1 114 ? 10.114 15.832 1.515 1.00 71.56 114 PRO A O 1
ATOM 918 N N . TRP A 1 115 ? 9.021 17.782 1.408 1.00 78.88 115 TRP A N 1
ATOM 919 C CA . TRP A 1 115 ? 9.893 18.476 2.359 1.00 78.88 115 TRP A CA 1
ATOM 920 C C . TRP A 1 115 ? 9.741 18.005 3.807 1.00 78.88 115 TRP A C 1
ATOM 922 O O . TRP A 1 115 ? 10.722 18.032 4.545 1.00 78.88 115 TRP A O 1
ATOM 932 N N . LEU A 1 116 ? 8.564 17.522 4.217 1.00 79.44 116 LEU A N 1
ATOM 933 C CA . LEU A 1 116 ? 8.354 16.971 5.558 1.00 79.44 116 LEU A CA 1
ATOM 934 C C . LEU A 1 116 ? 9.148 15.676 5.748 1.00 79.44 116 LEU A C 1
ATOM 936 O O . LEU A 1 116 ? 9.777 15.497 6.786 1.00 79.44 116 LEU A O 1
ATOM 940 N N . SER A 1 117 ? 9.200 14.808 4.731 1.00 81.81 117 SER A N 1
ATOM 941 C CA . SER A 1 117 ? 10.056 13.614 4.762 1.00 81.81 117 SER A CA 1
ATOM 942 C C . SER A 1 117 ? 11.548 13.956 4.785 1.00 81.81 117 SER A C 1
ATOM 944 O O . SER A 1 117 ? 12.307 13.305 5.500 1.00 81.81 117 SER A O 1
ATOM 946 N N . PHE A 1 118 ? 11.969 14.997 4.056 1.00 85.31 118 PHE A N 1
ATOM 947 C CA . PHE A 1 118 ? 13.342 15.506 4.120 1.00 85.31 118 PHE A CA 1
ATOM 948 C C . PHE A 1 118 ? 13.688 16.002 5.531 1.00 85.31 118 PHE A C 1
ATOM 950 O O . PHE A 1 118 ? 14.708 15.599 6.085 1.00 85.31 118 PHE A O 1
ATOM 957 N N . LEU A 1 119 ? 12.819 16.815 6.139 1.00 85.81 119 LEU A N 1
ATOM 958 C CA . LEU A 1 119 ? 13.015 17.316 7.499 1.00 85.81 119 LEU A CA 1
ATOM 959 C C . LEU A 1 119 ? 13.039 16.198 8.539 1.00 85.81 119 LEU A C 1
ATOM 961 O O . LEU A 1 119 ? 13.898 16.209 9.416 1.00 85.81 119 LEU A O 1
ATOM 965 N N . ALA A 1 120 ? 12.135 15.224 8.426 1.00 84.31 120 ALA A N 1
ATOM 966 C CA . ALA A 1 120 ? 12.099 14.069 9.315 1.00 84.31 120 ALA A CA 1
ATOM 967 C C . ALA A 1 120 ? 13.391 13.239 9.217 1.00 84.31 120 ALA A C 1
ATOM 969 O O . ALA A 1 120 ? 13.982 12.892 10.239 1.00 84.31 120 ALA A O 1
ATOM 970 N N . GLY A 1 121 ? 13.870 12.971 7.996 1.00 87.50 121 GLY A N 1
ATOM 971 C CA . GLY A 1 121 ? 15.138 12.272 7.774 1.00 87.50 121 GLY A CA 1
ATOM 972 C C . GLY A 1 121 ? 16.344 13.052 8.301 1.00 87.50 121 GLY A C 1
ATOM 973 O O . GLY A 1 121 ? 17.249 12.468 8.897 1.00 87.50 121 GLY A O 1
ATOM 974 N N . TYR A 1 122 ? 16.339 14.377 8.142 1.00 88.31 122 TYR A N 1
ATOM 975 C CA . TYR A 1 122 ? 17.400 15.236 8.660 1.00 88.31 122 TYR A CA 1
ATOM 976 C C . TYR A 1 122 ? 17.425 15.254 10.191 1.00 88.31 122 TYR A C 1
ATOM 978 O O . TYR A 1 122 ? 18.487 15.066 10.775 1.00 88.31 122 TYR A O 1
ATOM 986 N N . ALA A 1 123 ? 16.267 15.410 10.841 1.00 86.94 123 ALA A N 1
ATOM 987 C CA . ALA A 1 123 ? 16.154 15.389 12.299 1.00 86.94 123 ALA A CA 1
ATOM 988 C C . ALA A 1 123 ? 16.622 14.048 12.891 1.00 86.94 123 ALA A C 1
ATOM 990 O O . ALA A 1 123 ? 17.318 14.021 13.904 1.00 86.94 123 ALA A O 1
ATOM 991 N N . ALA A 1 124 ? 16.310 12.929 12.228 1.00 88.75 124 ALA A N 1
ATOM 992 C CA . ALA A 1 124 ? 16.816 11.617 12.626 1.00 88.75 124 ALA A CA 1
ATOM 993 C C . ALA A 1 124 ? 18.350 11.518 12.495 1.00 88.75 124 ALA A C 1
ATOM 995 O O . ALA A 1 124 ? 19.017 10.985 13.380 1.00 88.75 124 ALA A O 1
ATOM 996 N N . CYS A 1 125 ? 18.922 12.052 11.411 1.00 89.50 125 CYS A N 1
ATOM 997 C CA . CYS A 1 125 ? 20.373 12.102 11.211 1.00 89.50 125 CYS A CA 1
ATOM 998 C C . CYS A 1 125 ? 21.070 12.965 12.275 1.00 89.50 125 CYS A C 1
ATOM 1000 O O . CYS A 1 125 ? 22.077 12.552 12.844 1.00 89.50 125 CYS A O 1
ATOM 1002 N N . GLU A 1 126 ? 20.505 14.132 12.582 1.00 89.38 126 GLU A N 1
ATOM 1003 C CA . GLU A 1 126 ? 20.999 15.052 13.608 1.00 89.38 126 GLU A CA 1
ATOM 1004 C C . GLU A 1 126 ? 20.987 14.414 15.002 1.00 89.38 126 GLU A C 1
ATOM 1006 O O . GLU A 1 126 ? 21.999 14.455 15.702 1.00 89.38 126 GLU A O 1
ATOM 1011 N N . ALA A 1 127 ? 19.891 13.747 15.377 1.00 88.12 127 ALA A N 1
ATOM 1012 C CA . ALA A 1 127 ? 19.793 13.023 16.643 1.00 88.12 127 ALA A CA 1
ATOM 1013 C C . ALA A 1 127 ? 20.838 11.898 16.749 1.00 88.12 127 ALA A C 1
ATOM 1015 O O . ALA A 1 127 ? 21.494 11.749 17.783 1.00 88.12 127 ALA A O 1
ATOM 1016 N N . ASN A 1 128 ? 21.043 11.139 15.667 1.00 91.81 128 ASN A N 1
ATOM 1017 C CA . ASN A 1 128 ? 22.066 10.095 15.614 1.00 91.81 128 ASN A CA 1
ATOM 1018 C C . ASN A 1 128 ? 23.474 10.676 15.741 1.00 91.81 128 ASN A C 1
ATOM 1020 O O . ASN A 1 128 ? 24.288 10.159 16.503 1.00 91.81 128 ASN A O 1
ATOM 1024 N N . LEU A 1 129 ? 23.763 11.765 15.030 1.00 90.81 129 LEU A N 1
ATOM 1025 C CA . LEU A 1 129 ? 25.051 12.436 15.118 1.00 90.81 129 LEU A CA 1
ATOM 1026 C C . LEU A 1 129 ? 25.302 12.974 16.526 1.00 90.81 129 LEU A C 1
ATOM 1028 O O . LEU A 1 129 ? 26.381 12.757 17.067 1.00 90.81 129 LEU A O 1
ATOM 1032 N N . HIS A 1 130 ? 24.311 13.618 17.141 1.00 89.00 130 HIS A N 1
ATOM 1033 C CA . HIS A 1 130 ? 24.403 14.074 18.524 1.00 89.00 130 HIS A CA 1
ATOM 1034 C C . HIS A 1 130 ? 24.701 12.903 19.469 1.00 89.00 130 HIS A C 1
ATOM 1036 O O . HIS A 1 130 ? 25.620 12.983 20.280 1.00 89.00 130 HIS A O 1
ATOM 1042 N N . SER A 1 131 ? 23.989 11.781 19.325 1.00 89.12 131 SER A N 1
ATOM 1043 C CA . SER A 1 131 ? 24.244 10.574 20.117 1.00 89.12 131 SER A CA 1
ATOM 1044 C C . SER A 1 131 ? 25.656 10.021 19.910 1.00 89.12 131 SER A C 1
ATOM 1046 O O . SER A 1 131 ? 26.280 9.592 20.877 1.00 89.12 131 SER A O 1
ATOM 1048 N N . LEU A 1 132 ? 26.172 10.026 18.677 1.00 89.44 132 LEU A N 1
ATOM 1049 C CA . LEU A 1 132 ? 27.528 9.564 18.367 1.00 89.44 132 LEU A CA 1
ATOM 1050 C C . LEU A 1 132 ? 28.597 10.498 18.935 1.00 89.44 132 LEU A C 1
ATOM 1052 O O . LEU A 1 132 ? 29.586 10.016 19.478 1.00 89.44 132 LEU A O 1
ATOM 1056 N N . LEU A 1 133 ? 28.397 11.814 18.845 1.00 87.88 133 LEU A N 1
ATOM 1057 C CA . LEU A 1 133 ? 29.311 12.805 19.411 1.00 87.88 133 LEU A CA 1
ATOM 1058 C C . LEU A 1 133 ? 29.341 12.710 20.939 1.00 87.88 133 LEU A C 1
ATOM 1060 O O . LEU A 1 133 ? 30.416 12.680 21.525 1.00 87.88 133 LEU A O 1
ATOM 1064 N N . VAL A 1 134 ? 28.182 12.557 21.587 1.00 85.12 134 VAL A N 1
ATOM 1065 C CA . VAL A 1 134 ? 28.102 12.334 23.040 1.00 85.12 134 VAL A CA 1
ATOM 1066 C C . VAL A 1 134 ? 28.745 11.002 23.435 1.00 85.12 134 VAL A C 1
ATOM 1068 O O . VAL A 1 134 ? 29.495 10.956 24.408 1.00 85.12 134 VAL A O 1
ATOM 1071 N N . ALA A 1 135 ? 28.512 9.924 22.681 1.00 85.25 135 ALA A N 1
ATOM 1072 C CA . ALA A 1 135 ? 29.141 8.629 22.942 1.00 85.25 135 ALA A CA 1
ATOM 1073 C C . ALA A 1 135 ? 30.673 8.682 22.773 1.00 85.25 135 ALA A C 1
ATOM 1075 O O . ALA A 1 135 ? 31.404 8.130 23.594 1.00 85.25 135 ALA A O 1
ATOM 1076 N N . ALA A 1 136 ? 31.170 9.387 21.753 1.00 80.31 136 ALA A N 1
ATOM 1077 C CA . ALA A 1 136 ? 32.600 9.589 21.516 1.00 80.31 136 ALA A CA 1
ATOM 1078 C C . ALA A 1 136 ? 33.250 10.502 22.575 1.00 80.31 136 ALA A C 1
ATOM 1080 O O . ALA A 1 136 ? 34.366 10.233 23.034 1.00 80.31 136 ALA A O 1
ATOM 1081 N N . ALA A 1 137 ? 32.546 11.548 23.014 1.00 76.75 137 ALA A N 1
ATOM 1082 C CA . ALA A 1 137 ? 32.975 12.413 24.111 1.00 76.75 137 ALA A CA 1
ATOM 1083 C C . ALA A 1 137 ? 33.026 11.641 25.441 1.00 76.75 137 ALA A C 1
ATOM 1085 O O . ALA A 1 137 ? 34.010 11.735 26.171 1.00 76.75 137 ALA A O 1
ATOM 1086 N N . GLY A 1 138 ? 32.027 10.795 25.714 1.00 66.88 138 GLY A N 1
ATOM 1087 C CA . GLY A 1 138 ? 31.988 9.934 26.898 1.00 66.88 138 GLY A CA 1
ATOM 1088 C C . GLY A 1 138 ? 33.088 8.866 26.916 1.00 66.88 138 GLY A C 1
ATOM 1089 O O . GLY A 1 138 ? 33.650 8.593 27.975 1.00 66.88 138 GLY A O 1
ATOM 1090 N N . ALA A 1 139 ? 33.448 8.312 25.753 1.00 67.19 139 ALA A N 1
ATOM 1091 C CA . ALA A 1 139 ? 34.544 7.348 25.619 1.00 67.19 139 ALA A CA 1
ATOM 1092 C C . ALA A 1 139 ? 35.937 7.977 25.812 1.00 67.19 139 ALA A C 1
ATOM 1094 O O . ALA A 1 139 ? 36.864 7.299 26.249 1.00 67.19 139 ALA A O 1
ATOM 1095 N N . SER A 1 140 ? 36.093 9.264 25.488 1.00 63.25 140 SER A N 1
ATOM 1096 C CA . SER A 1 140 ? 37.372 9.981 25.582 1.00 63.25 140 SER A CA 1
ATOM 1097 C C . SER A 1 140 ? 37.551 10.750 26.894 1.00 63.25 140 SER A C 1
ATOM 1099 O O . SER A 1 140 ? 38.681 10.905 27.360 1.00 63.25 140 SER A O 1
ATOM 1101 N N . ARG A 1 141 ? 36.468 11.229 27.521 1.00 61.69 141 ARG A N 1
ATOM 1102 C CA . ARG A 1 141 ? 36.527 11.968 28.786 1.00 61.69 141 ARG A CA 1
ATOM 1103 C C . ARG A 1 141 ? 35.208 11.806 29.565 1.00 61.69 141 ARG A C 1
ATOM 1105 O O . ARG A 1 141 ? 34.247 12.510 29.262 1.00 61.69 141 ARG A O 1
ATOM 1112 N N . PRO A 1 142 ? 35.152 10.970 30.620 1.00 59.09 142 PRO A N 1
ATOM 1113 C CA . PRO A 1 142 ? 33.902 10.564 31.284 1.00 59.09 142 PRO A CA 1
ATOM 1114 C C . PRO A 1 142 ? 33.121 11.673 32.024 1.00 59.09 142 PRO A C 1
ATOM 1116 O O . PRO A 1 142 ? 32.142 11.373 32.694 1.00 59.09 142 PRO A O 1
ATOM 1119 N N . GLN A 1 143 ? 33.511 12.949 31.901 1.00 59.59 143 GLN A N 1
ATOM 1120 C CA . GLN A 1 143 ? 32.788 14.111 32.445 1.00 59.59 143 GLN A CA 1
ATOM 1121 C C . GLN A 1 143 ? 32.785 15.331 31.504 1.00 59.59 143 GLN A C 1
ATOM 1123 O O . GLN A 1 143 ? 32.517 16.456 31.923 1.00 59.59 143 GLN A O 1
ATOM 1128 N N . ALA A 1 144 ? 33.121 15.143 30.226 1.00 64.06 144 ALA A N 1
ATOM 1129 C CA . ALA A 1 144 ? 33.113 16.224 29.252 1.00 64.06 144 ALA A CA 1
ATOM 1130 C C . ALA A 1 144 ? 31.818 16.206 28.453 1.00 64.06 144 ALA A C 1
ATOM 1132 O O . ALA A 1 144 ? 31.541 15.243 27.744 1.00 64.06 144 ALA A O 1
ATOM 1133 N N . GLY A 1 145 ? 31.052 17.291 28.535 1.00 71.44 145 GLY A N 1
ATOM 1134 C CA . GLY A 1 145 ? 30.059 17.585 27.509 1.00 71.44 145 GLY A CA 1
ATOM 1135 C C . GLY A 1 145 ? 30.713 17.793 26.138 1.00 71.44 145 GLY A C 1
ATOM 1136 O O . GLY A 1 145 ? 31.940 17.766 25.999 1.00 71.44 145 GLY A O 1
ATOM 1137 N N . LEU A 1 146 ? 29.872 18.037 25.135 1.00 81.25 146 LEU A N 1
ATOM 1138 C CA . LEU A 1 146 ? 30.306 18.304 23.766 1.00 81.25 146 LEU A CA 1
ATOM 1139 C C . LEU A 1 146 ? 31.322 19.454 23.710 1.00 81.25 146 LEU A C 1
ATOM 1141 O O . LEU A 1 146 ? 31.174 20.488 24.366 1.00 81.25 146 LEU A O 1
ATOM 1145 N N . SER A 1 147 ? 32.357 19.282 22.896 1.00 85.75 147 SER A N 1
ATOM 1146 C CA . SER A 1 147 ? 33.369 20.301 22.643 1.00 85.75 147 SER A CA 1
ATOM 1147 C C . SER A 1 147 ? 32.759 21.511 21.911 1.00 85.75 147 SER A C 1
ATOM 1149 O O . SER A 1 147 ? 31.797 21.362 21.151 1.00 85.75 147 SER A O 1
ATOM 1151 N N . PRO A 1 148 ? 33.343 22.720 22.035 1.00 86.56 148 PRO A N 1
ATOM 1152 C CA . PRO A 1 148 ? 32.892 23.897 21.286 1.00 86.56 148 PRO A CA 1
ATOM 1153 C C . PRO A 1 148 ? 32.843 23.678 19.765 1.00 86.56 148 PRO A C 1
ATOM 1155 O O . PRO A 1 148 ? 32.005 24.257 19.075 1.00 86.56 148 PRO A O 1
ATOM 1158 N N . ARG A 1 149 ? 33.720 22.815 19.230 1.00 86.38 149 ARG A N 1
ATOM 1159 C CA . ARG A 1 149 ? 33.724 22.454 17.804 1.00 86.38 149 ARG A CA 1
ATOM 1160 C C . ARG A 1 149 ? 32.531 21.576 17.432 1.00 86.38 149 ARG A C 1
ATOM 1162 O O . ARG A 1 149 ? 31.966 21.751 16.359 1.00 86.38 149 ARG A O 1
ATOM 1169 N N . GLU A 1 150 ? 32.142 20.663 18.314 1.00 87.06 150 GLU A N 1
ATOM 1170 C CA . GLU A 1 150 ? 31.011 19.749 18.114 1.00 87.06 150 GLU A CA 1
ATOM 1171 C C . GLU A 1 150 ? 29.683 20.506 18.206 1.00 87.06 150 GLU A C 1
ATOM 1173 O O . GLU A 1 150 ? 28.818 20.352 17.347 1.00 87.06 150 GLU A O 1
ATOM 1178 N N . MET A 1 151 ? 29.575 21.419 19.174 1.00 87.69 151 MET A N 1
ATOM 1179 C CA . MET A 1 151 ? 28.461 22.365 19.286 1.00 87.69 151 MET A CA 1
ATOM 1180 C C . MET A 1 151 ? 28.327 23.240 18.031 1.00 87.69 151 MET A C 1
ATOM 1182 O O . MET A 1 151 ? 27.238 23.366 17.477 1.00 87.69 151 MET A O 1
ATOM 1186 N N . SER A 1 152 ? 29.434 23.804 17.533 1.00 90.38 152 SER A N 1
ATOM 1187 C CA . SER A 1 152 ? 29.440 24.610 16.301 1.00 90.38 152 SER A CA 1
ATOM 1188 C C . SER A 1 152 ? 28.996 23.804 15.073 1.00 90.38 152 SER A C 1
ATOM 1190 O O . SER A 1 152 ? 28.240 24.295 14.234 1.00 90.38 152 SER A O 1
ATOM 1192 N N . LEU A 1 153 ? 29.397 22.532 14.994 1.00 89.62 153 LEU A N 1
ATOM 1193 C CA . LEU A 1 153 ? 28.998 21.630 13.918 1.00 89.62 153 LEU A CA 1
ATOM 1194 C C . LEU A 1 153 ? 27.487 21.355 13.922 1.00 89.62 153 LEU A C 1
ATOM 1196 O O . LEU A 1 153 ? 26.871 21.365 12.854 1.00 89.62 153 LEU A O 1
ATOM 1200 N N . LEU A 1 154 ? 26.886 21.151 15.097 1.00 89.38 154 LEU A N 1
ATOM 1201 C CA . LEU A 1 154 ? 25.438 20.964 15.240 1.00 89.38 154 LEU A CA 1
ATOM 1202 C C . LEU A 1 154 ? 24.662 22.231 14.854 1.00 89.38 154 LEU A C 1
ATOM 1204 O O . LEU A 1 154 ? 23.715 22.154 14.078 1.00 89.38 154 LEU A O 1
ATOM 1208 N N . VAL A 1 155 ? 25.119 23.412 15.282 1.00 90.38 155 VAL A N 1
ATOM 1209 C CA . VAL A 1 155 ? 24.510 24.699 14.886 1.00 90.38 155 VAL A CA 1
ATOM 1210 C C . VAL A 1 155 ? 24.595 24.917 13.370 1.00 90.38 155 VAL A C 1
ATOM 1212 O O . VAL A 1 155 ? 23.623 25.327 12.736 1.00 90.38 155 VAL A O 1
ATOM 1215 N N . ALA A 1 156 ? 25.735 24.596 12.754 1.00 90.88 156 ALA A N 1
ATOM 1216 C CA . ALA A 1 156 ? 25.897 24.681 11.304 1.00 90.88 156 ALA A CA 1
ATOM 1217 C C . ALA A 1 156 ? 25.017 23.667 10.545 1.00 90.88 156 ALA A C 1
ATOM 1219 O O . ALA A 1 156 ? 24.620 23.916 9.402 1.00 90.88 156 ALA A O 1
ATOM 1220 N N . LEU A 1 157 ? 24.718 22.511 11.145 1.00 88.62 157 LEU A N 1
ATOM 1221 C CA . LEU A 1 157 ? 23.772 21.539 10.598 1.00 88.62 157 LEU A CA 1
ATOM 1222 C C . LEU A 1 157 ? 22.330 22.033 10.699 1.00 88.62 157 LEU A C 1
ATOM 1224 O O . LEU A 1 157 ? 21.614 21.937 9.702 1.00 88.62 157 LEU A O 1
ATOM 1228 N N . ASP A 1 158 ? 21.911 22.593 11.831 1.00 88.75 158 ASP A N 1
ATOM 1229 C CA . ASP A 1 158 ? 20.563 23.151 11.970 1.00 88.75 158 ASP A CA 1
ATOM 1230 C C . ASP A 1 158 ? 20.343 24.330 11.005 1.00 88.75 158 ASP A C 1
ATOM 1232 O O . ASP A 1 158 ? 19.339 24.386 10.291 1.00 88.75 158 ASP A O 1
ATOM 1236 N N . GLY A 1 159 ? 21.348 25.202 10.852 1.00 89.38 159 GLY A N 1
ATOM 1237 C CA . GLY A 1 159 ? 21.322 26.284 9.865 1.00 89.38 159 GLY A CA 1
ATOM 1238 C C . GLY A 1 159 ? 21.138 25.780 8.428 1.00 89.38 159 GLY A C 1
ATOM 1239 O O . GLY A 1 159 ? 20.322 26.319 7.676 1.00 89.38 159 GLY A O 1
ATOM 1240 N N . ARG A 1 160 ? 21.828 24.694 8.046 1.00 89.12 160 ARG A N 1
ATOM 1241 C CA . ARG A 1 160 ? 21.658 24.056 6.727 1.00 89.12 160 ARG A CA 1
ATOM 1242 C C . ARG A 1 160 ? 20.284 23.411 6.550 1.00 89.12 160 ARG A C 1
ATOM 1244 O O . ARG A 1 160 ? 19.715 23.530 5.465 1.00 89.12 160 ARG A O 1
ATOM 1251 N N . LYS A 1 161 ? 19.732 22.779 7.592 1.00 88.44 161 LYS A N 1
ATOM 1252 C CA . LYS A 1 161 ? 18.359 22.241 7.588 1.00 88.44 161 LYS A CA 1
ATOM 1253 C C . LYS A 1 161 ? 17.348 23.346 7.302 1.00 88.44 161 LYS A C 1
ATOM 1255 O O . LYS A 1 161 ? 16.521 23.207 6.402 1.00 88.44 161 LYS A O 1
ATOM 1260 N N . ASN A 1 162 ? 17.446 24.453 8.035 1.00 87.44 162 ASN A N 1
ATOM 1261 C CA . ASN A 1 162 ? 16.504 25.564 7.933 1.00 87.44 162 ASN A CA 1
ATOM 1262 C C . ASN A 1 162 ? 16.631 26.277 6.576 1.00 87.44 162 ASN A C 1
ATOM 1264 O O . ASN A 1 162 ? 15.616 26.601 5.959 1.00 87.44 162 ASN A O 1
ATOM 1268 N N . ALA A 1 163 ? 17.850 26.439 6.052 1.00 88.69 163 ALA A N 1
ATOM 1269 C CA . ALA A 1 163 ? 18.081 26.986 4.714 1.00 88.69 163 ALA A CA 1
ATOM 1270 C C . ALA A 1 163 ? 17.503 26.091 3.604 1.00 88.69 163 ALA A C 1
ATOM 1272 O O . ALA A 1 163 ? 16.826 26.589 2.704 1.00 88.69 163 ALA A O 1
ATOM 1273 N N . ALA A 1 164 ? 17.710 24.772 3.682 1.00 87.00 164 ALA A N 1
ATOM 1274 C CA . ALA A 1 164 ? 17.158 23.821 2.718 1.00 87.00 164 ALA A CA 1
ATOM 1275 C C . ALA A 1 164 ? 15.621 23.792 2.754 1.00 87.00 164 ALA A C 1
ATOM 1277 O O . ALA A 1 164 ? 14.977 23.820 1.705 1.00 87.00 164 ALA A O 1
ATOM 1278 N N . ALA A 1 165 ? 15.025 23.811 3.950 1.00 86.12 165 ALA A N 1
ATOM 1279 C CA . ALA A 1 165 ? 13.576 23.885 4.116 1.00 86.12 165 ALA A CA 1
ATOM 1280 C C . ALA A 1 165 ? 13.003 25.189 3.546 1.00 86.12 165 ALA A C 1
ATOM 1282 O O . ALA A 1 165 ? 12.019 25.164 2.810 1.00 86.12 165 ALA A O 1
ATOM 1283 N N . THR A 1 166 ? 13.658 26.318 3.823 1.00 86.19 166 THR A N 1
ATOM 1284 C CA . THR A 1 166 ? 13.253 27.635 3.312 1.00 86.19 166 THR A CA 1
ATOM 1285 C C . THR A 1 166 ? 13.374 27.701 1.792 1.00 86.19 166 THR A C 1
ATOM 1287 O O . THR A 1 166 ? 12.456 28.173 1.133 1.00 86.19 166 THR A O 1
ATOM 1290 N N . SER A 1 167 ? 14.458 27.174 1.215 1.00 86.12 167 SER A N 1
ATOM 1291 C CA . SER A 1 167 ? 14.640 27.093 -0.238 1.00 86.12 167 SER A CA 1
ATOM 1292 C C . SER A 1 167 ? 13.557 26.241 -0.902 1.00 86.12 167 SER A C 1
ATOM 1294 O O . SER A 1 167 ? 13.022 26.631 -1.938 1.00 86.12 167 SER A O 1
ATOM 1296 N N . PHE A 1 168 ? 13.176 25.119 -0.286 1.00 83.19 168 PHE A N 1
ATOM 1297 C CA . PHE A 1 168 ? 12.109 24.269 -0.805 1.00 83.19 168 PHE A CA 1
ATOM 1298 C C . PHE A 1 168 ? 10.739 24.951 -0.725 1.00 83.19 168 PHE A C 1
ATOM 1300 O O . PHE A 1 168 ? 9.985 24.940 -1.695 1.00 83.19 168 PHE A O 1
ATOM 1307 N N . LEU A 1 169 ? 10.418 25.583 0.409 1.00 82.38 169 LEU A N 1
ATOM 1308 C CA . LEU A 1 169 ? 9.176 26.343 0.568 1.00 82.38 169 LEU A CA 1
ATOM 1309 C C . LEU A 1 169 ? 9.123 27.546 -0.383 1.00 82.38 169 LEU A C 1
ATOM 1311 O O . LEU A 1 169 ? 8.071 27.817 -0.951 1.00 82.38 169 LEU A O 1
ATOM 1315 N N . ALA A 1 170 ? 10.253 28.212 -0.626 1.00 83.31 170 ALA A N 1
ATOM 1316 C CA . ALA A 1 170 ? 10.367 29.275 -1.620 1.00 83.31 170 ALA A CA 1
ATOM 1317 C C . ALA A 1 170 ? 10.163 28.752 -3.051 1.00 83.31 170 ALA A C 1
ATOM 1319 O O . ALA A 1 170 ? 9.480 29.396 -3.838 1.00 83.31 170 ALA A O 1
ATOM 1320 N N . ALA A 1 171 ? 10.687 27.567 -3.381 1.00 79.38 171 ALA A N 1
ATOM 1321 C CA . ALA A 1 171 ? 10.461 26.926 -4.678 1.00 79.38 171 ALA A CA 1
ATOM 1322 C C . ALA A 1 171 ? 8.994 26.506 -4.887 1.00 79.38 171 ALA A C 1
ATOM 1324 O O . ALA A 1 171 ? 8.506 26.545 -6.012 1.00 79.38 171 ALA A O 1
ATOM 1325 N N . LEU A 1 172 ? 8.280 26.139 -3.816 1.00 74.06 172 LEU A N 1
ATOM 1326 C CA . LEU A 1 172 ? 6.839 25.856 -3.857 1.00 74.06 172 LEU A CA 1
ATOM 1327 C C . LEU A 1 172 ? 5.977 27.123 -3.932 1.00 74.06 172 LEU A C 1
ATOM 1329 O O . LEU A 1 172 ? 4.914 27.102 -4.546 1.00 74.06 172 LEU A O 1
ATOM 1333 N N . ALA A 1 173 ? 6.412 28.202 -3.277 1.00 72.19 173 ALA A N 1
ATOM 1334 C CA . ALA A 1 173 ? 5.741 29.500 -3.289 1.00 72.19 173 ALA A CA 1
ATOM 1335 C C . ALA A 1 173 ? 6.055 30.317 -4.551 1.00 72.19 173 ALA A C 1
ATOM 1337 O O . ALA A 1 173 ? 5.387 31.319 -4.814 1.00 72.19 173 ALA A O 1
ATOM 1338 N N . ALA A 1 174 ? 7.056 29.901 -5.333 1.00 70.88 174 ALA A N 1
ATOM 1339 C CA . ALA A 1 174 ? 7.321 30.481 -6.632 1.00 70.88 174 ALA A CA 1
ATOM 1340 C C . ALA A 1 174 ? 6.071 30.282 -7.506 1.00 70.88 174 ALA A C 1
ATOM 1342 O O . ALA A 1 174 ? 5.646 29.139 -7.714 1.00 70.88 174 ALA A O 1
ATOM 1343 N N . PRO A 1 175 ? 5.458 31.362 -8.026 1.00 58.47 175 PRO A N 1
ATOM 1344 C CA . PRO A 1 175 ? 4.429 31.201 -9.034 1.00 58.47 175 PRO A CA 1
ATOM 1345 C C . PRO A 1 175 ? 5.048 30.383 -10.162 1.00 58.47 175 PRO A C 1
ATOM 1347 O O . PRO A 1 175 ? 6.182 30.640 -10.568 1.00 58.47 175 PRO A O 1
ATOM 1350 N N . SER A 1 176 ? 4.327 29.376 -10.649 1.00 50.34 176 SER A N 1
ATOM 1351 C CA . SER A 1 176 ? 4.699 28.691 -11.881 1.00 50.34 176 SER A CA 1
ATOM 1352 C C . SER A 1 176 ? 4.613 29.701 -13.024 1.00 50.34 176 SER A C 1
ATOM 1354 O O . SER A 1 176 ? 3.640 29.734 -13.769 1.00 50.34 176 SER A O 1
ATOM 1356 N N . THR A 1 177 ? 5.623 30.554 -13.183 1.00 50.31 177 THR A N 1
ATOM 1357 C CA . THR A 1 177 ? 5.916 31.195 -14.454 1.00 50.31 177 THR A CA 1
ATOM 1358 C C . THR A 1 177 ? 6.459 30.101 -15.353 1.00 50.31 177 THR A C 1
ATOM 1360 O O . THR A 1 177 ? 7.651 29.991 -15.628 1.00 50.31 177 THR A O 1
ATOM 1363 N N . SER A 1 178 ? 5.539 29.288 -15.864 1.00 43.50 178 SER A N 1
ATOM 1364 C CA . SER A 1 178 ? 5.668 28.735 -17.199 1.00 43.50 178 SER A CA 1
ATOM 1365 C C . SER A 1 178 ? 5.709 29.917 -18.172 1.00 43.50 178 SER A C 1
ATOM 1367 O O . SER A 1 178 ? 4.735 30.220 -18.850 1.00 43.50 178 SER A O 1
ATOM 1369 N N . GLN A 1 179 ? 6.839 30.625 -18.229 1.00 41.44 179 GLN A N 1
ATOM 1370 C CA . GLN A 1 179 ? 7.192 31.387 -19.415 1.00 41.44 179 GLN A CA 1
ATOM 1371 C C . GLN A 1 179 ? 7.628 30.368 -20.464 1.00 41.44 179 GLN A C 1
ATOM 1373 O O . GLN A 1 179 ? 8.802 30.076 -20.654 1.00 41.44 179 GLN A O 1
ATOM 1378 N N . THR A 1 180 ? 6.637 29.788 -21.131 1.00 43.41 180 THR A N 1
ATOM 1379 C CA . THR A 1 180 ? 6.770 29.448 -22.542 1.00 43.41 180 THR A CA 1
ATOM 1380 C C . THR A 1 180 ? 6.232 30.657 -23.293 1.00 43.41 180 THR A C 1
ATOM 1382 O O . THR A 1 180 ? 5.088 30.673 -23.734 1.00 43.41 180 THR A O 1
ATOM 1385 N N . THR A 1 181 ? 7.019 31.728 -23.362 1.00 44.88 181 THR A N 1
ATOM 1386 C CA . THR A 1 181 ? 6.788 32.744 -24.384 1.00 44.88 181 THR A CA 1
ATOM 1387 C C . THR A 1 181 ? 7.247 32.137 -25.710 1.00 44.88 181 THR A C 1
ATOM 1389 O O . THR A 1 181 ? 8.403 31.722 -25.820 1.00 44.88 181 THR A O 1
ATOM 1392 N N . PRO A 1 182 ? 6.385 32.023 -26.734 1.00 39.66 182 PRO A N 1
ATOM 1393 C CA . PRO A 1 182 ? 6.904 31.894 -28.084 1.00 39.66 182 PRO A CA 1
ATOM 1394 C C . PRO A 1 182 ? 7.635 33.207 -28.412 1.00 39.66 182 PRO A C 1
ATOM 1396 O O . PRO A 1 182 ? 7.208 34.267 -27.938 1.00 39.66 182 PRO A O 1
ATOM 1399 N N . PRO A 1 183 ? 8.716 33.195 -29.208 1.00 37.44 183 PRO A N 1
ATOM 1400 C CA . PRO A 1 183 ? 9.207 34.435 -29.780 1.00 37.44 183 PRO A CA 1
ATOM 1401 C C . PRO A 1 183 ? 8.088 34.990 -30.670 1.00 37.44 183 PRO A C 1
ATOM 1403 O O . PRO A 1 183 ? 7.786 34.436 -31.726 1.00 37.44 183 PRO A O 1
ATOM 1406 N N . ALA A 1 184 ? 7.426 36.056 -30.216 1.00 37.00 184 ALA A N 1
ATOM 1407 C CA . ALA A 1 184 ? 6.609 36.882 -31.085 1.00 37.00 184 ALA A CA 1
ATOM 1408 C C . ALA A 1 184 ? 7.566 37.497 -32.106 1.00 37.00 184 ALA A C 1
ATOM 1410 O O . ALA A 1 184 ? 8.409 38.331 -31.774 1.00 37.00 184 ALA A O 1
ATOM 1411 N N . ALA A 1 185 ? 7.482 36.976 -33.326 1.00 37.62 185 ALA A N 1
ATOM 1412 C CA . ALA A 1 185 ? 8.264 37.410 -34.457 1.00 37.62 185 ALA 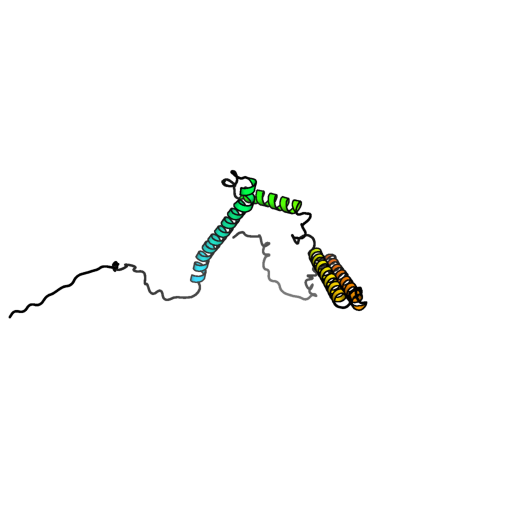A CA 1
ATOM 1413 C C . ALA A 1 185 ? 8.070 38.912 -34.685 1.00 37.62 185 ALA A C 1
ATOM 1415 O O . ALA A 1 185 ? 6.955 39.424 -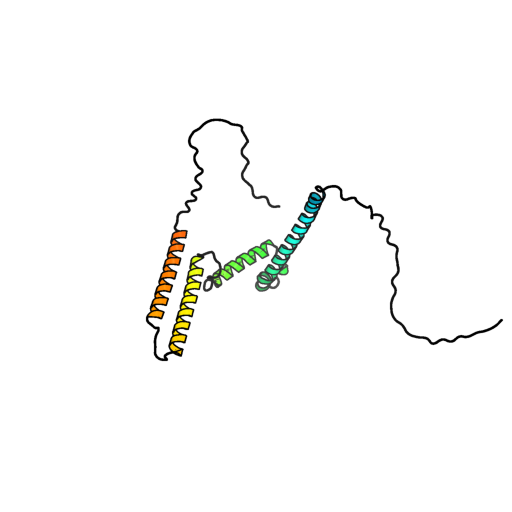34.796 1.00 37.62 185 ALA A O 1
ATOM 1416 N N . HIS A 1 186 ? 9.205 39.591 -34.778 1.00 43.47 186 HIS A N 1
ATOM 1417 C CA . HIS A 1 186 ? 9.347 40.836 -35.499 1.00 43.47 186 HIS A CA 1
ATOM 1418 C C . HIS A 1 186 ? 8.793 40.650 -36.923 1.00 43.47 186 HIS A C 1
ATOM 1420 O O . HIS A 1 186 ? 9.102 39.668 -37.595 1.00 43.47 186 HIS A O 1
ATOM 1426 N N . LEU A 1 187 ? 7.937 41.588 -37.331 1.00 40.06 187 LEU A N 1
ATOM 1427 C CA . LEU A 1 187 ? 7.475 41.834 -38.695 1.00 40.06 187 LEU A CA 1
ATOM 1428 C C . LEU A 1 187 ? 8.544 41.492 -39.753 1.00 40.06 187 LEU A C 1
ATOM 1430 O O . LEU A 1 187 ? 9.571 42.164 -39.789 1.00 40.06 187 LEU A O 1
ATOM 1434 N N . GLN A 1 188 ? 8.262 40.537 -40.644 1.00 35.72 188 GLN A N 1
ATOM 1435 C CA . GLN A 1 188 ? 8.575 40.621 -42.079 1.00 35.72 188 GLN A CA 1
ATOM 1436 C C . GLN A 1 188 ? 7.974 39.434 -42.856 1.00 35.72 188 GLN A C 1
ATOM 1438 O O . GLN A 1 188 ? 8.356 38.290 -42.657 1.00 35.72 188 GLN A O 1
ATOM 1443 N N . SER A 1 189 ? 7.024 39.788 -43.728 1.00 41.94 189 SER A N 1
ATOM 1444 C CA . SER A 1 189 ? 6.804 39.314 -45.103 1.00 41.94 189 SER A CA 1
ATOM 1445 C C . SER A 1 189 ? 6.782 37.816 -45.462 1.00 41.94 189 SER A C 1
ATOM 1447 O O . SER A 1 189 ? 7.772 37.111 -45.325 1.00 41.94 189 SER A O 1
ATOM 1449 N N . GLU A 1 190 ? 5.691 37.476 -46.166 1.00 38.12 190 GLU A N 1
ATOM 1450 C CA . GLU A 1 190 ? 5.558 36.486 -47.256 1.00 38.12 190 GLU A CA 1
ATOM 1451 C C . GLU A 1 190 ? 5.278 35.008 -46.898 1.00 38.12 190 GLU A C 1
ATOM 1453 O O . GLU A 1 190 ? 6.123 34.293 -46.369 1.00 38.12 190 GLU A O 1
AT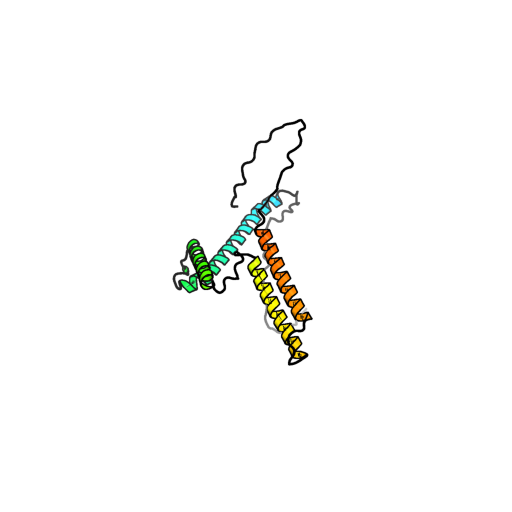OM 1458 N N . GLY A 1 191 ? 4.105 34.527 -47.349 1.00 36.41 191 GLY A N 1
ATOM 1459 C CA . GLY A 1 191 ? 3.933 33.164 -47.878 1.00 36.41 191 GLY A CA 1
ATOM 1460 C C . GLY A 1 191 ? 3.050 32.185 -47.090 1.00 36.41 191 GLY A C 1
ATOM 1461 O O . GLY A 1 191 ? 3.550 31.391 -46.301 1.00 36.41 191 GLY A O 1
ATOM 1462 N N . GLU A 1 192 ? 1.745 32.156 -47.387 1.00 36.34 192 GLU A N 1
ATOM 1463 C CA . GLU A 1 192 ? 0.860 30.996 -47.139 1.00 36.34 192 GLU A CA 1
ATOM 1464 C C . GLU A 1 192 ? 1.276 29.802 -48.041 1.00 36.34 192 GLU A C 1
ATOM 1466 O O . GLU A 1 192 ? 1.779 30.039 -49.144 1.00 36.34 192 GLU A O 1
ATOM 1471 N N . PRO A 1 193 ? 1.087 28.523 -47.637 1.00 44.28 193 PRO A N 1
ATOM 1472 C CA . PRO A 1 193 ? -0.221 27.891 -47.820 1.00 44.28 193 PRO A CA 1
ATOM 1473 C C . PRO A 1 193 ? -0.689 26.993 -46.655 1.00 44.28 193 PRO A C 1
ATOM 1475 O O . PRO A 1 193 ? 0.057 26.504 -45.807 1.00 44.28 193 PRO A O 1
ATOM 1478 N N . THR A 1 194 ? -1.996 26.791 -46.674 1.00 46.53 194 THR A N 1
ATOM 1479 C CA . THR A 1 194 ? -2.937 26.287 -45.676 1.00 46.53 194 THR A CA 1
ATOM 1480 C C . THR A 1 194 ? -2.816 24.773 -45.373 1.00 46.53 194 THR A C 1
ATOM 1482 O O . THR A 1 194 ? -2.812 23.949 -46.285 1.00 46.53 194 THR A O 1
ATOM 1485 N N . HIS A 1 195 ? -2.839 24.370 -44.091 1.00 49.41 195 HIS A N 1
ATOM 1486 C CA . HIS A 1 195 ? -3.223 23.009 -43.654 1.00 49.41 195 HIS A CA 1
ATOM 1487 C C . HIS A 1 195 ? -4.215 23.101 -42.476 1.00 49.41 195 HIS A C 1
ATOM 1489 O O . HIS A 1 195 ? -3.974 23.883 -41.553 1.00 49.41 195 HIS A O 1
ATOM 1495 N N . PRO A 1 196 ? -5.322 22.329 -42.458 1.00 55.53 196 PRO A N 1
ATOM 1496 C CA . PRO A 1 196 ? -6.375 22.493 -41.457 1.00 55.53 196 PRO A CA 1
ATOM 1497 C C . PRO A 1 196 ? -5.969 21.994 -40.053 1.00 55.53 196 PRO A C 1
ATOM 1499 O O . PRO A 1 196 ? -5.078 21.142 -39.924 1.00 55.53 196 PRO A O 1
ATOM 1502 N N . PRO A 1 197 ? -6.625 22.506 -38.989 1.00 52.06 197 PRO A N 1
ATOM 1503 C CA . PRO A 1 197 ? -6.292 22.206 -37.599 1.00 52.06 197 PRO A CA 1
ATOM 1504 C C . PRO A 1 197 ? -6.714 20.783 -37.202 1.00 52.06 197 PRO A C 1
ATOM 1506 O O . PRO A 1 197 ? -7.860 20.375 -37.383 1.00 52.06 197 PRO A O 1
ATOM 1509 N N . GLN A 1 198 ? -5.779 20.023 -36.630 1.00 54.28 198 GLN A N 1
ATOM 1510 C CA . GLN A 1 198 ? -6.041 18.695 -36.065 1.00 54.28 198 GLN A CA 1
ATOM 1511 C C . GLN A 1 198 ? -6.788 18.820 -34.720 1.00 54.28 198 GLN A C 1
ATOM 1513 O O . GLN A 1 198 ? -6.393 19.645 -33.891 1.00 54.28 198 GLN A O 1
ATOM 1518 N N . PRO A 1 199 ? -7.827 18.003 -34.455 1.00 62.00 199 PRO A N 1
ATOM 1519 C CA . PRO A 1 199 ? -8.578 18.060 -33.203 1.00 62.00 199 PRO A CA 1
ATOM 1520 C C . PRO A 1 199 ? -7.775 17.510 -32.004 1.00 62.00 199 PRO A C 1
ATOM 1522 O O . PRO A 1 199 ? -6.822 16.741 -32.184 1.00 62.00 199 PRO A O 1
ATOM 1525 N N . PRO A 1 200 ? -8.151 17.883 -30.762 1.00 60.53 200 PRO A N 1
ATOM 1526 C CA . PRO A 1 200 ? -7.415 17.519 -29.554 1.00 60.53 200 PRO A CA 1
ATOM 1527 C C . PRO A 1 200 ? -7.338 16.002 -29.356 1.00 60.53 200 PRO A C 1
ATOM 1529 O O . PRO A 1 200 ? -8.275 15.254 -29.642 1.00 60.53 200 PRO A O 1
ATOM 1532 N N . ARG A 1 201 ? -6.190 15.547 -28.841 1.00 63.00 201 ARG A N 1
ATOM 1533 C CA . ARG A 1 201 ? -5.886 14.135 -28.573 1.00 63.00 201 ARG A CA 1
ATOM 1534 C C . ARG A 1 201 ? -6.833 13.580 -27.505 1.00 63.00 201 ARG A C 1
ATOM 1536 O O . ARG A 1 201 ? -6.563 13.676 -26.314 1.00 63.00 201 ARG A O 1
ATOM 1543 N N . VAL A 1 202 ? -7.931 12.973 -27.943 1.00 65.12 202 VAL A N 1
ATOM 1544 C CA . VAL A 1 202 ? -8.815 12.169 -27.093 1.00 65.12 202 VAL A CA 1
ATOM 1545 C C . VAL A 1 202 ? -8.071 10.897 -26.686 1.00 65.12 202 VAL A C 1
ATOM 1547 O O . VAL A 1 202 ? -7.516 10.193 -27.535 1.00 65.12 202 VAL A O 1
ATOM 1550 N N . TRP A 1 203 ? -8.045 10.611 -25.384 1.00 56.91 203 TRP A N 1
ATOM 1551 C CA . TRP A 1 203 ? -7.490 9.372 -24.845 1.00 56.91 203 TRP A CA 1
ATOM 1552 C C . TRP A 1 203 ? -8.256 8.181 -25.435 1.00 56.91 203 TRP A C 1
ATOM 1554 O O . TRP A 1 203 ? -9.482 8.127 -25.352 1.00 56.91 203 TRP A O 1
ATOM 1564 N N . ARG A 1 204 ? -7.546 7.240 -26.065 1.00 52.00 204 ARG A N 1
ATOM 1565 C CA . ARG A 1 204 ? -8.143 6.027 -26.639 1.00 52.00 204 ARG A CA 1
ATOM 1566 C C . ARG A 1 204 ? -7.709 4.818 -25.809 1.00 52.00 204 ARG A C 1
ATOM 1568 O O . ARG A 1 204 ? -6.502 4.582 -25.726 1.00 52.00 204 ARG A O 1
ATOM 1575 N N . PRO A 1 205 ? -8.638 4.051 -25.216 1.00 50.88 205 PRO A N 1
ATOM 1576 C CA . PRO A 1 205 ? -8.305 2.727 -24.720 1.00 50.88 205 PRO A CA 1
ATOM 1577 C C . PRO A 1 205 ? -7.955 1.833 -25.921 1.00 50.88 205 PRO A C 1
ATOM 1579 O O . PRO A 1 205 ? -8.485 2.026 -27.017 1.00 50.88 205 PRO A O 1
ATOM 1582 N N . TRP A 1 206 ? -6.998 0.930 -25.711 1.00 60.44 206 TRP A N 1
ATOM 1583 C CA . TRP A 1 206 ? -6.502 -0.030 -26.705 1.00 60.44 206 TRP A CA 1
ATOM 1584 C C . TRP A 1 206 ? -7.599 -0.921 -27.293 1.00 60.44 206 TRP A C 1
ATOM 1586 O O . TRP A 1 206 ? -8.537 -1.294 -26.551 1.00 60.44 206 TRP A O 1
#